Protein AF-A0A3A8W066-F1 (afdb_monomer)

Secondary structure (DSSP, 8-state):
---------------------------SS-EEEEEEEEETTEEEEEEEEE---HHHHHHHHHHHTTS-GGGHHHHHHHHHHHTT--EEEEEEEEEEPPHHHHHHHHHHHHSTT--S-HHHHHTT-SEEEEEEEEEEEEETTEEEEEEEEEEEE--TTTSS-EEEEEEEEEEEETTTTEEEEEEEEEEE-TTS-EEEEEEEEES-SS-SSS---HHHHHHTTTT--SHHHHHHHH--

Mean predicted aligned error: 9.39 Å

pLDDT: mean 83.72, std 19.32, range [29.66, 97.75]

Structure (mmCIF, N/CA/C/O backbone):
data_AF-A0A3A8W066-F1
#
_entry.id   AF-A0A3A8W066-F1
#
loop_
_atom_site.group_PDB
_atom_site.id
_atom_site.type_symbol
_atom_site.label_atom_id
_atom_site.label_alt_id
_atom_site.label_comp_id
_atom_site.label_asym_id
_atom_site.label_entity_id
_atom_site.label_seq_id
_atom_site.pdbx_PDB_ins_code
_atom_site.Cartn_x
_atom_site.Cartn_y
_atom_site.Cartn_z
_atom_site.occupancy
_atom_site.B_iso_or_equiv
_atom_site.auth_seq_id
_atom_site.auth_comp_id
_atom_site.auth_asym_id
_atom_site.auth_atom_id
_atom_site.pdbx_PDB_model_num
ATOM 1 N N . MET A 1 1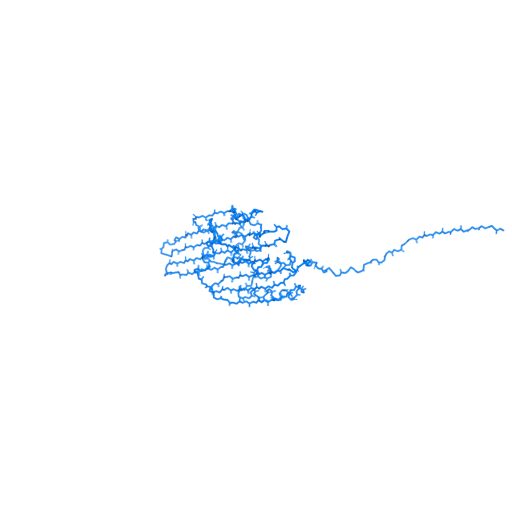 ? -6.874 20.489 92.554 1.00 37.97 1 MET A N 1
ATOM 2 C CA . MET A 1 1 ? -5.574 20.358 91.857 1.00 37.97 1 MET A CA 1
ATOM 3 C C . MET A 1 1 ? -5.868 19.758 90.487 1.00 37.97 1 MET A C 1
ATOM 5 O O . MET A 1 1 ? -6.296 18.620 90.445 1.00 37.97 1 MET A O 1
ATOM 9 N N . ASN A 1 2 ? -6.080 20.581 89.454 1.00 32.38 2 ASN A N 1
ATOM 10 C CA . ASN A 1 2 ? -5.080 21.132 88.511 1.00 32.38 2 ASN A CA 1
ATOM 11 C C . ASN A 1 2 ? -4.366 20.034 87.709 1.00 32.38 2 ASN A C 1
ATOM 13 O O . ASN A 1 2 ? -3.532 19.339 88.268 1.00 32.38 2 ASN A O 1
ATOM 17 N N . GLN A 1 3 ? -4.774 19.807 86.452 1.00 33.00 3 GLN A N 1
ATOM 18 C CA . GLN A 1 3 ? -4.127 20.240 85.181 1.00 33.00 3 GLN A CA 1
ATOM 19 C C . GLN A 1 3 ? -3.664 18.954 84.458 1.00 33.00 3 GLN A C 1
ATOM 21 O O . GLN A 1 3 ? -3.218 18.043 85.135 1.00 33.00 3 GLN A O 1
ATOM 26 N N . LYS A 1 4 ? -3.726 18.734 83.140 1.00 38.97 4 LYS A N 1
ATOM 27 C CA . LYS A 1 4 ? -3.937 19.550 81.934 1.00 38.97 4 LYS A CA 1
ATOM 28 C C . LYS A 1 4 ? -4.284 18.573 80.788 1.00 38.97 4 LYS A C 1
ATOM 30 O O . LYS A 1 4 ? -3.706 17.492 80.730 1.00 38.97 4 LYS A O 1
ATOM 35 N N . ASN A 1 5 ? -5.148 18.987 79.861 1.00 39.38 5 ASN A N 1
ATOM 36 C CA . ASN A 1 5 ? -5.278 18.382 78.530 1.00 39.38 5 ASN A CA 1
ATOM 37 C C . ASN A 1 5 ? -4.013 18.636 77.695 1.00 39.38 5 ASN A C 1
ATOM 39 O O . ASN A 1 5 ? -3.507 19.757 77.714 1.00 39.38 5 ASN A O 1
ATOM 43 N N . PHE A 1 6 ? -3.603 17.653 76.889 1.00 37.03 6 PHE A N 1
ATOM 44 C CA . PHE A 1 6 ? -2.912 17.876 75.617 1.00 37.03 6 PHE A CA 1
ATOM 45 C C . PHE A 1 6 ? -3.321 16.798 74.604 1.00 37.03 6 PHE A C 1
ATOM 47 O O . PHE A 1 6 ? -3.068 15.613 74.801 1.00 37.03 6 PHE A O 1
ATOM 54 N N . ASN A 1 7 ? -3.9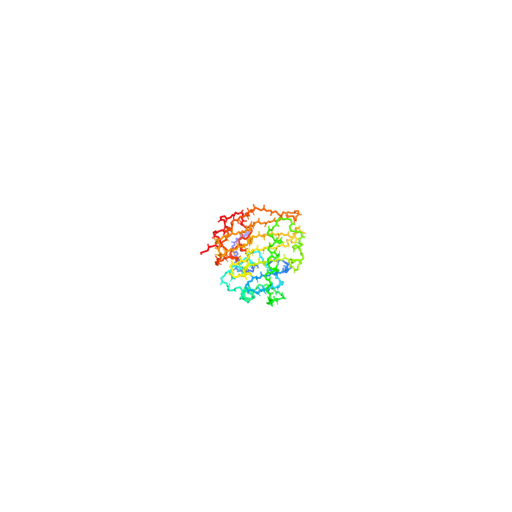55 17.253 73.520 1.00 33.59 7 ASN A N 1
ATOM 55 C CA . ASN A 1 7 ? -3.986 16.575 72.227 1.00 33.59 7 ASN A CA 1
ATOM 56 C C . ASN A 1 7 ? -2.555 16.398 71.708 1.00 33.59 7 ASN A C 1
ATOM 58 O O . ASN A 1 7 ? -1.752 17.312 71.878 1.00 33.59 7 ASN A O 1
ATOM 62 N N . ASN A 1 8 ? -2.295 15.311 70.980 1.00 34.75 8 ASN A N 1
ATOM 63 C CA . ASN A 1 8 ? -1.366 15.315 69.851 1.00 34.75 8 ASN A CA 1
ATOM 64 C C . ASN A 1 8 ? -1.774 14.245 68.828 1.00 34.75 8 ASN A C 1
ATOM 66 O O . ASN A 1 8 ? -1.776 13.051 69.116 1.00 34.75 8 ASN A O 1
ATOM 70 N N . ASN A 1 9 ? -2.104 14.723 67.628 1.00 31.14 9 ASN A N 1
ATOM 71 C CA . ASN A 1 9 ? -2.064 13.977 66.376 1.00 31.14 9 ASN A CA 1
ATOM 72 C C . ASN A 1 9 ? -0.626 13.516 66.111 1.00 31.14 9 ASN A C 1
ATOM 74 O O . ASN A 1 9 ? 0.270 14.356 66.168 1.00 31.14 9 ASN A O 1
ATOM 78 N N . ILE A 1 10 ? -0.422 12.252 65.725 1.00 40.66 10 ILE A N 1
ATOM 79 C CA . ILE A 1 10 ? 0.708 11.849 64.875 1.00 40.66 10 ILE A CA 1
ATOM 80 C C . ILE A 1 10 ? 0.211 10.852 63.820 1.00 40.66 10 ILE A C 1
ATOM 82 O O . ILE A 1 10 ? -0.484 9.880 64.100 1.00 40.66 10 ILE A O 1
ATOM 86 N N . THR A 1 11 ? 0.576 11.215 62.602 1.00 31.84 11 THR A N 1
ATOM 87 C CA . THR A 1 11 ? 0.357 10.697 61.256 1.00 31.84 11 THR A CA 1
ATOM 88 C C . THR A 1 11 ? 1.084 9.375 60.968 1.00 31.84 11 THR A C 1
ATOM 90 O O . THR A 1 11 ? 2.153 9.121 61.515 1.00 31.84 11 THR A O 1
ATOM 93 N N . GLY A 1 12 ? 0.552 8.607 60.010 1.00 30.22 12 GLY A N 1
ATOM 94 C CA . GLY A 1 12 ? 1.216 7.484 59.325 1.00 30.22 12 GLY A CA 1
ATOM 95 C C . GLY A 1 12 ? 0.246 6.313 59.127 1.00 30.22 12 GLY A C 1
ATOM 96 O O . GLY A 1 12 ? -0.384 5.886 60.081 1.00 30.22 12 GLY A O 1
ATOM 97 N N . THR A 1 13 ? 0.002 5.747 57.951 1.00 29.92 13 THR A N 1
ATOM 98 C CA . THR A 1 13 ? 0.572 5.924 56.612 1.00 29.92 13 THR A CA 1
ATOM 99 C C . THR A 1 13 ? -0.471 5.369 55.636 1.00 29.92 13 THR A C 1
ATOM 101 O O . THR A 1 13 ? -1.210 4.444 55.981 1.00 29.92 13 THR A O 1
ATOM 104 N N . GLN A 1 14 ? -0.544 5.951 54.441 1.00 30.47 14 GLN A N 1
ATOM 105 C CA . GLN A 1 14 ? -1.334 5.470 53.310 1.00 30.47 14 GLN A CA 1
ATOM 106 C C . GLN A 1 14 ? -1.167 3.954 53.101 1.00 30.47 14 GLN A C 1
ATOM 108 O O . GLN A 1 14 ? -0.055 3.429 53.146 1.00 30.47 14 GLN A O 1
ATOM 113 N N . LYS A 1 15 ? -2.270 3.271 52.796 1.00 33.81 15 LYS A N 1
ATOM 114 C CA . LYS A 1 15 ? -2.243 2.147 51.857 1.00 33.81 15 LYS A CA 1
ATOM 115 C C . LYS A 1 15 ? -2.976 2.592 50.602 1.00 33.81 15 LYS A C 1
ATOM 117 O O . LYS A 1 15 ? -4.171 2.364 50.445 1.00 33.81 15 LYS A O 1
ATOM 122 N N . GLU A 1 16 ? -2.229 3.326 49.792 1.00 31.84 16 GLU A N 1
ATOM 123 C CA . GLU A 1 16 ? -2.364 3.294 48.343 1.00 31.84 16 GLU A CA 1
ATOM 124 C C . GLU A 1 16 ? -1.960 1.906 47.818 1.00 31.84 16 GLU A C 1
ATOM 126 O O . GLU A 1 16 ? -1.308 1.121 48.512 1.00 31.84 16 GLU A O 1
ATOM 131 N N . ASP A 1 17 ? -2.364 1.672 46.574 1.00 29.69 17 ASP A N 1
ATOM 132 C CA . ASP A 1 17 ? -1.890 0.653 45.640 1.00 29.69 17 ASP A CA 1
ATOM 133 C C . ASP A 1 17 ? -2.606 -0.700 45.628 1.00 29.69 17 ASP A C 1
ATOM 135 O O . ASP A 1 17 ? -2.161 -1.732 46.130 1.00 29.69 17 ASP A O 1
ATOM 139 N N . THR A 1 18 ? -3.658 -0.746 44.815 1.00 29.66 18 THR A N 1
ATOM 140 C CA . THR A 1 18 ? -3.532 -1.569 43.606 1.00 29.66 18 THR A CA 1
ATOM 141 C C . THR A 1 18 ? -4.010 -0.723 42.426 1.00 29.66 18 THR A C 1
ATOM 143 O O . THR A 1 18 ? -5.208 -0.446 42.352 1.00 29.66 18 THR A O 1
ATOM 146 N N . PRO A 1 19 ? -3.110 -0.241 41.550 1.00 36.84 19 PRO A N 1
ATOM 147 C CA . PRO A 1 19 ? -3.513 0.527 40.386 1.00 36.84 19 PRO A CA 1
ATOM 148 C C . PRO A 1 19 ? -4.363 -0.353 39.483 1.00 36.84 19 PRO A C 1
ATOM 150 O O . PRO A 1 19 ? -4.021 -1.511 39.221 1.00 36.84 19 PRO A O 1
ATOM 153 N N . GLU A 1 20 ? -5.463 0.230 39.018 1.00 35.41 20 GLU A N 1
ATOM 154 C CA . GLU A 1 20 ? -6.176 -0.209 37.834 1.00 35.41 20 GLU A CA 1
ATOM 155 C C . GLU A 1 20 ? -5.164 -0.648 36.778 1.00 35.41 20 GLU A C 1
ATOM 157 O O . GLU A 1 20 ? -4.248 0.087 36.398 1.00 35.41 20 GLU A O 1
ATOM 162 N N . SER A 1 21 ? -5.334 -1.902 36.360 1.00 35.31 21 SER A N 1
ATOM 163 C CA . SER A 1 21 ? -4.785 -2.448 35.132 1.00 35.31 21 SER A CA 1
ATOM 164 C C . SER A 1 21 ? -4.777 -1.353 34.074 1.00 35.31 21 SER A C 1
ATOM 166 O O . SER A 1 21 ? -5.804 -0.737 33.799 1.00 35.31 21 SER A O 1
ATOM 168 N N . THR A 1 22 ? -3.589 -1.099 33.538 1.00 36.12 22 THR A N 1
ATOM 169 C CA . THR A 1 22 ? -3.313 -0.152 32.468 1.00 36.12 22 THR A CA 1
ATOM 170 C C . THR A 1 22 ? -4.108 -0.581 31.235 1.00 36.12 22 THR A C 1
ATOM 172 O O . THR A 1 22 ? -3.593 -1.251 30.344 1.00 36.12 22 THR A O 1
ATOM 175 N N . MET A 1 23 ? -5.397 -0.245 31.196 1.00 38.59 23 MET A N 1
ATOM 176 C CA . MET A 1 23 ? -6.160 -0.209 29.964 1.00 38.59 23 MET A CA 1
ATOM 177 C C . MET A 1 23 ? -5.493 0.875 29.135 1.00 38.59 23 MET A C 1
ATOM 179 O O . MET A 1 23 ? -5.592 2.059 29.454 1.00 38.59 23 MET A O 1
ATOM 183 N N . GLN A 1 24 ? -4.730 0.454 28.126 1.00 40.97 24 GLN A N 1
ATOM 184 C CA . GLN A 1 24 ? -4.286 1.342 27.063 1.00 40.97 24 GLN A CA 1
ATOM 185 C C . GLN A 1 24 ? -5.530 2.090 26.581 1.00 40.97 24 GLN A C 1
ATOM 187 O O . GLN A 1 24 ? -6.482 1.480 26.096 1.00 40.97 24 GLN A O 1
ATOM 192 N N . GLN A 1 25 ? -5.577 3.395 26.856 1.00 40.50 25 GLN A N 1
ATOM 193 C CA . GLN A 1 25 ? -6.671 4.257 26.436 1.00 40.50 25 GLN A CA 1
ATOM 194 C C . GLN A 1 25 ? -6.636 4.312 24.909 1.00 40.50 25 GLN A C 1
ATOM 196 O O . GLN A 1 25 ? -5.873 5.075 24.319 1.00 40.50 25 GLN A O 1
ATOM 201 N N . GLY A 1 26 ? -7.443 3.453 24.281 1.00 51.12 26 GLY A N 1
ATOM 202 C CA . GLY A 1 26 ? -7.819 3.572 22.878 1.00 51.12 26 GLY A CA 1
ATOM 203 C C . GLY A 1 26 ? -8.373 4.970 22.593 1.00 51.12 26 GLY A C 1
ATOM 204 O O . GLY A 1 26 ? -8.827 5.666 23.503 1.00 51.12 26 GLY A O 1
ATOM 205 N N . ARG A 1 27 ? -8.355 5.395 21.326 1.00 63.56 27 ARG A N 1
ATOM 206 C CA . ARG A 1 27 ? -8.937 6.689 20.924 1.00 63.56 27 ARG A CA 1
ATOM 207 C C . ARG A 1 27 ? -10.388 6.834 21.419 1.00 63.56 27 ARG A C 1
ATOM 209 O O . ARG A 1 27 ? -11.166 5.876 21.418 1.00 63.56 27 ARG A O 1
ATOM 216 N N . ASP A 1 28 ? -10.782 8.059 21.772 1.00 72.75 28 ASP A N 1
ATOM 217 C CA . ASP A 1 28 ? -12.122 8.353 22.311 1.00 72.75 28 ASP A CA 1
ATOM 218 C C . ASP A 1 28 ? -13.259 8.078 21.305 1.00 72.75 28 ASP A C 1
ATOM 220 O O . ASP A 1 28 ? -14.389 7.758 21.694 1.00 72.75 28 ASP A O 1
ATOM 224 N N . CYS A 1 29 ? -12.960 8.113 20.004 1.00 82.50 29 CYS A N 1
ATOM 225 C CA . CYS A 1 29 ? -13.906 7.907 18.909 1.00 82.50 29 CYS A CA 1
ATOM 226 C C . CYS A 1 29 ? -13.548 6.692 18.039 1.00 82.50 29 CYS A C 1
ATOM 228 O O . CYS A 1 29 ? -12.389 6.294 17.939 1.00 82.50 29 CYS A O 1
ATOM 230 N N . PHE A 1 30 ? -14.573 6.095 17.420 1.00 89.12 30 PHE A N 1
ATOM 231 C CA . PHE A 1 30 ? -14.386 5.074 16.390 1.00 89.12 30 PHE A CA 1
ATOM 232 C C . PHE A 1 30 ? -13.982 5.736 15.077 1.00 89.12 30 PHE A C 1
ATOM 234 O O . PHE A 1 30 ? -14.625 6.695 14.655 1.00 89.12 30 PHE A O 1
ATOM 241 N N . LEU A 1 31 ? -12.972 5.167 14.430 1.00 91.50 31 LEU A N 1
ATOM 242 C CA . LEU A 1 31 ? -12.550 5.512 13.080 1.00 91.50 31 LEU A CA 1
ATOM 243 C C . LEU A 1 31 ? -12.729 4.320 12.157 1.00 91.50 31 LEU A C 1
ATOM 245 O O . LEU A 1 31 ? -12.589 3.171 12.579 1.00 91.50 31 LEU A O 1
ATOM 249 N N . SER A 1 32 ? -13.020 4.603 10.899 1.00 93.44 32 SER A N 1
ATOM 250 C CA . SER A 1 32 ? -13.063 3.613 9.834 1.00 93.44 32 SER A CA 1
ATOM 251 C C . SER A 1 32 ? -11.652 3.349 9.301 1.00 93.44 32 SER A C 1
ATOM 253 O O . SER A 1 32 ? -10.963 4.246 8.816 1.00 93.44 32 SER A O 1
ATOM 255 N N . TYR A 1 33 ? -11.217 2.096 9.403 1.00 95.00 33 TYR A N 1
ATOM 256 C CA . TYR A 1 33 ? -9.930 1.612 8.915 1.00 95.00 33 TYR A CA 1
ATOM 257 C C . TYR A 1 33 ? -10.134 0.787 7.654 1.00 95.00 33 TYR A C 1
ATOM 259 O O . TYR A 1 33 ? -11.061 -0.026 7.582 1.00 95.00 33 TYR A O 1
ATOM 267 N N . ARG A 1 34 ? -9.229 0.946 6.688 1.00 95.38 34 ARG A N 1
ATOM 268 C CA . ARG A 1 34 ? -9.140 0.098 5.501 1.00 95.38 34 ARG A CA 1
ATOM 269 C C . ARG A 1 34 ? -7.696 -0.308 5.222 1.00 95.38 34 ARG A C 1
ATOM 271 O O . ARG A 1 34 ? -6.807 0.536 5.218 1.00 95.38 34 ARG A O 1
ATOM 278 N N . PHE A 1 35 ? -7.489 -1.588 4.944 1.00 95.88 35 PHE A N 1
ATOM 279 C CA . PHE A 1 35 ? -6.223 -2.148 4.481 1.00 95.88 35 PHE A CA 1
ATOM 280 C C . PHE A 1 35 ? -6.465 -2.786 3.115 1.00 95.88 35 PHE A C 1
ATOM 282 O O . PHE A 1 35 ? -7.391 -3.586 2.984 1.00 95.88 35 PHE A O 1
ATOM 289 N N . GLU A 1 36 ? -5.676 -2.432 2.105 1.00 95.56 36 GLU A N 1
ATOM 290 C CA . GLU A 1 36 ? -5.729 -3.058 0.780 1.00 95.56 36 GLU A CA 1
ATOM 291 C C . GLU A 1 36 ? -4.346 -3.537 0.359 1.00 95.56 36 GLU A C 1
ATOM 293 O O . GLU A 1 36 ? -3.376 -2.785 0.382 1.00 95.56 36 GLU A O 1
ATOM 298 N N . ILE A 1 37 ? -4.267 -4.804 -0.027 1.00 95.94 37 ILE A N 1
ATOM 299 C CA . ILE A 1 37 ? -3.033 -5.461 -0.435 1.00 95.94 37 ILE A CA 1
ATOM 300 C C . ILE A 1 37 ? -3.241 -5.985 -1.848 1.00 95.94 37 ILE A C 1
ATOM 302 O O . ILE A 1 37 ? -4.136 -6.801 -2.077 1.00 95.94 37 ILE A O 1
ATOM 306 N N . MET A 1 38 ? -2.460 -5.462 -2.788 1.00 95.38 38 MET A N 1
ATOM 307 C CA . MET A 1 38 ? -2.521 -5.798 -4.208 1.00 95.38 38 MET A CA 1
ATOM 308 C C . MET A 1 38 ? -1.315 -6.671 -4.558 1.00 95.38 38 MET A C 1
ATOM 310 O O . MET A 1 38 ? -0.189 -6.190 -4.500 1.00 95.38 38 MET A O 1
ATOM 314 N N . GLU A 1 39 ? -1.562 -7.935 -4.892 1.00 91.00 39 GLU A N 1
ATOM 315 C CA . GLU A 1 39 ? -0.537 -8.953 -5.164 1.00 91.00 39 GLU A CA 1
ATOM 316 C C . GLU A 1 39 ? -1.037 -9.905 -6.250 1.00 91.00 39 GLU A C 1
ATOM 318 O O . GLU A 1 39 ? -2.170 -10.379 -6.142 1.00 91.00 39 GLU A O 1
ATOM 323 N N . ASP A 1 40 ? -0.202 -10.195 -7.255 1.00 73.44 40 ASP A N 1
ATOM 324 C CA . ASP A 1 40 ? -0.326 -11.317 -8.203 1.00 73.44 40 ASP A CA 1
ATOM 325 C C . ASP A 1 40 ? -1.781 -11.744 -8.491 1.00 73.44 40 ASP A C 1
ATOM 327 O O . ASP A 1 40 ? -2.283 -12.786 -8.054 1.00 73.44 40 ASP A O 1
ATOM 331 N N . ASP A 1 41 ? -2.489 -10.878 -9.218 1.00 89.75 41 ASP A N 1
ATOM 332 C CA . ASP A 1 41 ? -3.878 -11.034 -9.674 1.00 89.75 41 ASP A CA 1
ATOM 333 C C . ASP A 1 41 ? -4.980 -10.887 -8.610 1.00 89.75 41 ASP A C 1
ATOM 335 O O . ASP A 1 41 ? -6.159 -11.085 -8.921 1.00 89.75 41 ASP A O 1
ATOM 339 N N . ASN A 1 42 ? -4.663 -10.485 -7.377 1.00 95.56 42 ASN A N 1
ATOM 340 C CA . ASN A 1 42 ? -5.645 -10.326 -6.306 1.00 95.56 42 ASN A CA 1
ATOM 341 C C . ASN A 1 42 ? -5.515 -9.013 -5.524 1.00 95.56 42 ASN A C 1
ATOM 343 O O . ASN A 1 42 ? -4.436 -8.482 -5.291 1.00 95.56 42 ASN A O 1
ATOM 347 N N . ILE A 1 43 ? -6.664 -8.514 -5.076 1.00 95.94 43 ILE A N 1
ATOM 348 C CA . ILE A 1 43 ? -6.788 -7.469 -4.065 1.00 95.94 43 ILE A CA 1
ATOM 349 C C . ILE A 1 43 ? -7.394 -8.109 -2.823 1.00 95.94 43 ILE A C 1
ATOM 351 O O . ILE A 1 43 ? -8.540 -8.575 -2.853 1.00 95.94 43 ILE A O 1
ATOM 355 N N . TYR A 1 44 ? -6.637 -8.104 -1.733 1.00 96.25 44 TYR A N 1
ATOM 356 C CA . TYR A 1 44 ? -7.101 -8.468 -0.403 1.00 96.25 44 TYR A CA 1
ATOM 357 C C . TYR A 1 44 ? -7.456 -7.187 0.345 1.00 96.25 44 TYR A C 1
ATOM 359 O O . TYR A 1 44 ? -6.588 -6.369 0.638 1.00 96.25 44 TYR A O 1
ATOM 367 N N . SER A 1 45 ? -8.739 -7.000 0.640 1.00 95.19 45 SER A N 1
ATOM 368 C CA . SER A 1 45 ? -9.230 -5.820 1.354 1.00 95.19 45 SER A CA 1
ATOM 369 C C . SER A 1 45 ? -9.766 -6.207 2.723 1.00 95.19 45 SER A C 1
ATOM 371 O O . SER A 1 45 ? -10.490 -7.195 2.859 1.00 95.19 45 SER A O 1
ATOM 373 N N . VAL A 1 46 ? -9.471 -5.379 3.718 1.00 96.81 46 VAL A N 1
ATOM 374 C CA . VAL A 1 46 ? -10.040 -5.432 5.065 1.00 96.81 46 VAL A CA 1
ATOM 375 C C . VAL A 1 46 ? -10.594 -4.064 5.405 1.00 96.81 46 VAL A C 1
ATOM 377 O O . VAL A 1 46 ? -9.929 -3.058 5.172 1.00 96.81 46 VAL A O 1
ATOM 380 N N . SER A 1 47 ? -11.783 -4.017 5.993 1.00 96.56 47 SER A N 1
ATOM 381 C CA . SER A 1 47 ? -12.347 -2.787 6.543 1.00 96.56 47 SER A CA 1
ATOM 382 C C . SER A 1 47 ? -13.078 -3.045 7.848 1.00 96.56 47 SER A C 1
ATOM 384 O O . SER A 1 47 ? -13.774 -4.052 7.974 1.00 96.56 47 SER A O 1
ATOM 386 N N . PHE A 1 48 ? -12.951 -2.133 8.804 1.00 96.69 48 PHE A N 1
ATOM 387 C CA . PHE A 1 48 ? -13.663 -2.182 10.080 1.00 96.69 48 PHE A CA 1
ATOM 388 C C . PHE A 1 48 ? -13.690 -0.797 10.724 1.00 96.69 48 PHE A C 1
ATOM 390 O O . PHE A 1 48 ? -12.895 0.072 10.379 1.00 96.69 48 PHE A O 1
ATOM 397 N N . ASN A 1 49 ? -14.567 -0.603 11.706 1.00 95.81 49 ASN A N 1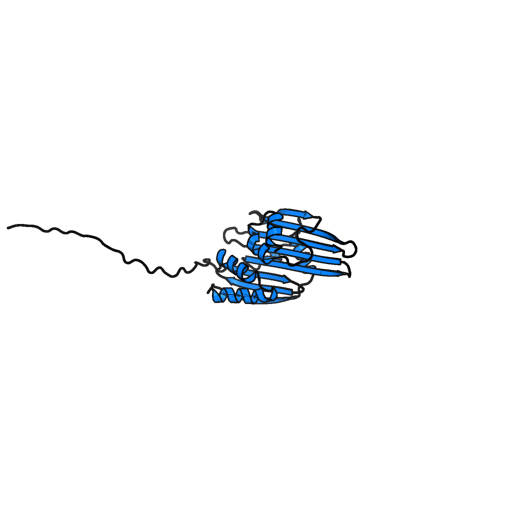
ATOM 398 C CA . ASN A 1 49 ? -14.498 0.551 12.596 1.00 95.81 49 ASN A CA 1
ATOM 399 C C . ASN A 1 49 ? -13.749 0.154 13.865 1.00 95.81 49 ASN A C 1
ATOM 401 O O . ASN A 1 49 ? -14.117 -0.845 14.483 1.00 95.81 49 ASN A O 1
ATOM 405 N N . GLY A 1 50 ? -12.742 0.920 14.281 1.00 94.62 50 GLY A N 1
ATOM 406 C CA . GLY A 1 50 ? -11.932 0.633 15.467 1.00 94.62 50 GLY A CA 1
ATOM 407 C C . GLY A 1 50 ? -11.656 1.862 16.329 1.00 94.62 50 GLY A C 1
ATOM 408 O O . GLY A 1 50 ? -11.722 2.993 15.853 1.00 94.62 50 GLY A O 1
ATOM 409 N N . LYS A 1 51 ? -11.330 1.639 17.604 1.00 93.00 51 LYS A N 1
ATOM 410 C CA . LYS A 1 51 ? -10.774 2.660 18.508 1.00 93.00 51 LYS A CA 1
ATOM 411 C C . LYS A 1 51 ? -9.288 2.401 18.724 1.00 93.00 51 LYS A C 1
ATOM 413 O O . LYS A 1 51 ? -8.896 1.951 19.795 1.00 93.00 51 LYS A O 1
ATOM 418 N N . LEU A 1 52 ? -8.482 2.630 17.689 1.00 92.00 52 LEU A N 1
ATOM 419 C CA . LEU A 1 52 ? -7.054 2.317 17.720 1.00 92.00 52 LEU A CA 1
ATOM 420 C C . LEU A 1 52 ? -6.224 3.584 17.919 1.00 92.00 52 LEU A C 1
ATOM 422 O O . LEU A 1 52 ? -6.392 4.577 17.211 1.00 92.00 52 LEU A O 1
ATOM 426 N N . THR A 1 53 ? -5.302 3.544 18.868 1.00 90.38 53 THR A N 1
ATOM 427 C CA . THR A 1 53 ? -4.180 4.480 18.962 1.00 90.38 53 THR A CA 1
ATOM 428 C C . THR A 1 53 ? -3.215 4.289 17.790 1.00 90.38 53 THR A C 1
ATOM 430 O O . THR A 1 53 ? -3.238 3.271 17.089 1.00 90.38 53 THR A O 1
ATOM 433 N N . ASP A 1 54 ? -2.329 5.264 17.583 1.00 87.38 54 ASP A N 1
ATOM 434 C CA . ASP A 1 54 ? -1.260 5.142 16.583 1.00 87.38 54 ASP A CA 1
ATOM 435 C C . ASP A 1 54 ? -0.351 3.952 16.891 1.00 87.38 54 ASP A C 1
ATOM 437 O O . ASP A 1 54 ? 0.028 3.210 15.990 1.00 87.38 54 ASP A O 1
ATOM 441 N N . GLU A 1 55 ? -0.077 3.715 18.175 1.00 92.50 55 GLU A N 1
ATOM 442 C CA . GLU A 1 55 ? 0.739 2.596 18.636 1.00 92.50 55 GLU A CA 1
ATOM 443 C C . GLU A 1 55 ? 0.061 1.239 18.397 1.00 92.50 55 GLU A C 1
ATOM 445 O O . GLU A 1 55 ? 0.707 0.303 17.936 1.00 92.50 55 GLU A O 1
ATOM 450 N N . GLU A 1 56 ? -1.242 1.111 18.658 1.00 94.94 56 GLU A N 1
ATOM 451 C CA . GLU A 1 56 ? -1.986 -0.120 18.343 1.00 94.94 56 GLU A CA 1
ATOM 452 C C . GLU A 1 56 ? -2.036 -0.370 16.835 1.00 94.94 56 GLU A C 1
ATOM 454 O O . GLU A 1 56 ? -1.861 -1.502 16.388 1.00 94.94 56 GLU A O 1
ATOM 459 N N . THR A 1 57 ? -2.210 0.688 16.041 1.00 92.75 57 THR A N 1
ATOM 460 C CA . THR A 1 57 ? -2.207 0.578 14.578 1.00 92.75 57 THR A CA 1
ATOM 461 C C . THR A 1 57 ? -0.831 0.157 14.057 1.00 92.75 57 THR A C 1
AT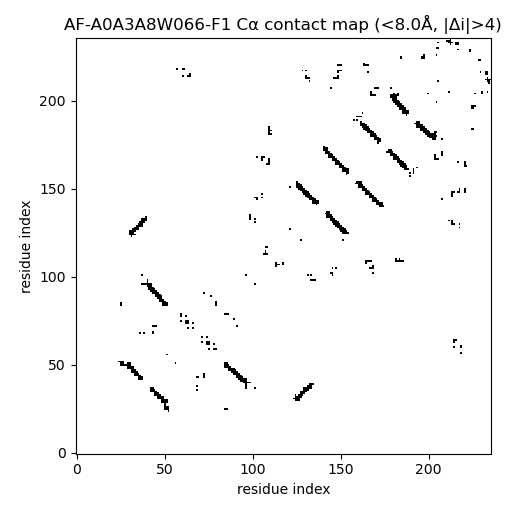OM 463 O O . THR A 1 57 ? -0.733 -0.728 13.207 1.00 92.75 57 THR A O 1
ATOM 466 N N . ARG A 1 58 ? 0.243 0.722 14.622 1.00 94.06 58 ARG A N 1
ATOM 467 C CA . ARG A 1 58 ? 1.629 0.330 14.344 1.00 94.06 58 ARG A CA 1
ATOM 468 C C . ARG A 1 58 ? 1.861 -1.146 14.662 1.00 94.06 58 ARG A C 1
ATOM 470 O O . ARG A 1 58 ? 2.372 -1.867 13.813 1.00 94.06 58 ARG A O 1
ATOM 477 N N . LYS A 1 59 ? 1.420 -1.627 15.826 1.00 95.62 59 LYS A N 1
ATOM 478 C CA . LYS A 1 59 ? 1.574 -3.040 16.204 1.00 95.62 59 LYS A CA 1
ATOM 479 C C . LYS A 1 59 ? 0.758 -4.003 15.340 1.00 95.62 59 LYS A C 1
ATOM 481 O O . LYS A 1 59 ? 1.200 -5.129 15.121 1.00 95.62 59 LYS A O 1
ATOM 486 N N . ILE A 1 60 ? -0.403 -3.584 14.826 1.00 95.94 60 ILE A N 1
ATOM 487 C CA . ILE A 1 60 ? -1.134 -4.364 13.815 1.00 95.94 60 ILE A CA 1
ATOM 488 C C . ILE A 1 60 ? -0.256 -4.537 12.572 1.00 95.94 60 ILE A C 1
ATOM 490 O O . ILE A 1 60 ? -0.067 -5.669 12.133 1.00 95.94 60 ILE A O 1
ATOM 494 N N . LEU A 1 61 ? 0.323 -3.450 12.047 1.00 95.12 61 LEU A N 1
ATOM 495 C CA . LEU A 1 61 ? 1.223 -3.500 10.887 1.00 95.12 61 LEU A CA 1
ATOM 496 C C . LEU A 1 61 ? 2.464 -4.373 11.151 1.00 95.12 61 LEU A C 1
ATOM 498 O O . LEU A 1 61 ? 2.830 -5.189 10.309 1.00 95.12 61 LEU A O 1
ATOM 502 N N . GLU A 1 62 ? 3.068 -4.275 12.338 1.00 94.69 62 GLU A N 1
ATOM 503 C CA . GLU A 1 62 ? 4.182 -5.147 12.746 1.00 94.69 62 GLU A CA 1
ATOM 504 C C . GLU A 1 62 ? 3.778 -6.627 12.775 1.00 94.69 62 GLU A C 1
ATOM 506 O O . GLU A 1 62 ? 4.536 -7.490 12.332 1.00 94.69 62 GLU A O 1
ATOM 511 N N . SER A 1 63 ? 2.573 -6.933 13.266 1.00 94.38 63 SER A N 1
ATOM 512 C CA . SER A 1 63 ? 2.093 -8.315 13.380 1.00 94.38 63 SER A CA 1
ATOM 513 C C . SER A 1 63 ? 1.893 -9.002 12.029 1.00 94.38 63 SER A C 1
ATOM 515 O O . SER A 1 63 ? 1.975 -10.228 11.956 1.00 94.38 63 SER A O 1
ATOM 517 N N . ILE A 1 64 ? 1.669 -8.221 10.967 1.00 93.81 64 ILE A N 1
ATOM 518 C CA . ILE A 1 64 ? 1.433 -8.730 9.614 1.00 93.81 64 ILE A CA 1
ATOM 519 C C . ILE A 1 64 ? 2.671 -8.680 8.716 1.00 93.81 64 ILE A C 1
ATOM 521 O O . ILE A 1 64 ? 2.623 -9.238 7.625 1.00 93.81 64 ILE A O 1
ATOM 525 N N . GLN A 1 65 ? 3.781 -8.071 9.159 1.00 89.19 65 GLN A N 1
ATOM 526 C CA . GLN A 1 65 ? 4.974 -7.839 8.327 1.00 89.19 65 GLN A CA 1
ATOM 527 C C . GLN A 1 65 ? 5.544 -9.120 7.694 1.00 89.19 65 GLN A C 1
ATOM 529 O O . GLN A 1 65 ? 6.033 -9.085 6.573 1.00 89.19 65 GLN A O 1
ATOM 534 N N . ASN A 1 66 ? 5.468 -10.253 8.398 1.00 85.56 66 ASN A N 1
ATOM 535 C CA . ASN A 1 66 ? 5.986 -11.542 7.922 1.00 85.56 66 ASN A CA 1
ATOM 536 C C . ASN A 1 66 ? 4.870 -12.511 7.491 1.00 85.56 66 ASN A C 1
ATOM 538 O O . ASN A 1 66 ? 5.098 -13.719 7.384 1.00 85.56 66 ASN A O 1
ATOM 542 N N . CYS A 1 67 ? 3.646 -12.015 7.309 1.00 89.31 67 CYS A N 1
ATOM 543 C CA . CYS A 1 67 ? 2.542 -12.818 6.810 1.00 89.31 67 CYS A CA 1
ATOM 544 C C . CYS A 1 67 ? 2.556 -12.851 5.283 1.00 89.31 67 CYS A C 1
ATOM 546 O O . CYS A 1 67 ? 2.832 -11.849 4.632 1.00 89.31 67 CYS A O 1
ATOM 548 N N . LEU A 1 68 ? 2.152 -13.989 4.715 1.00 90.94 68 LEU A N 1
ATOM 549 C CA . LEU A 1 68 ? 1.715 -14.013 3.321 1.00 90.94 68 LEU A CA 1
ATOM 550 C C . LEU A 1 68 ? 0.566 -13.014 3.155 1.00 90.94 68 LEU A C 1
ATOM 552 O O . LEU A 1 68 ? -0.337 -12.975 3.998 1.00 90.94 68 LEU A O 1
ATOM 556 N N . TYR A 1 69 ? 0.579 -12.248 2.069 1.00 91.38 69 TYR A N 1
ATOM 557 C CA . TYR A 1 69 ? -0.399 -11.193 1.819 1.00 91.38 69 TYR A CA 1
ATOM 558 C C . TYR A 1 69 ? -1.847 -11.703 1.859 1.00 91.38 69 TYR A C 1
ATOM 560 O O . TYR A 1 69 ? -2.706 -11.084 2.490 1.00 91.38 69 TYR A O 1
ATOM 568 N N . GLU A 1 70 ? -2.106 -12.907 1.339 1.00 92.81 70 GLU A N 1
ATOM 569 C CA . GLU A 1 70 ? -3.424 -13.549 1.424 1.00 92.81 70 GLU A CA 1
ATOM 570 C C . GLU A 1 70 ? -3.909 -13.862 2.855 1.00 92.81 70 GLU A C 1
ATOM 572 O O . GLU A 1 70 ? -5.105 -14.067 3.064 1.00 92.81 70 GLU A O 1
ATOM 577 N N . LYS A 1 71 ? -3.005 -13.921 3.843 1.00 94.75 71 LYS A N 1
ATOM 578 C CA . LYS A 1 71 ? -3.315 -14.190 5.260 1.00 94.75 71 LYS A CA 1
ATOM 579 C C . LYS A 1 71 ? -3.446 -12.925 6.096 1.00 94.75 71 LYS A C 1
ATOM 581 O O . LYS A 1 71 ? -3.894 -13.013 7.239 1.00 94.75 71 LYS A O 1
ATOM 586 N N . ILE A 1 72 ? -3.084 -11.763 5.553 1.00 94.88 72 ILE A N 1
ATOM 587 C CA . ILE A 1 72 ? -3.170 -10.486 6.268 1.00 94.88 72 ILE A CA 1
ATOM 588 C C . ILE A 1 72 ? -4.573 -10.234 6.833 1.00 94.88 72 ILE A C 1
ATOM 590 O O . ILE A 1 72 ? -4.656 -9.851 8.001 1.00 94.88 72 ILE A O 1
ATOM 594 N N . PRO A 1 73 ? -5.679 -10.482 6.100 1.00 94.88 73 PRO A N 1
ATOM 595 C CA . PRO A 1 73 ? -7.007 -10.285 6.663 1.00 94.88 73 PRO A CA 1
ATOM 596 C C . PRO A 1 73 ? -7.274 -11.052 7.956 1.00 94.88 73 PRO A C 1
ATOM 598 O O . PRO A 1 73 ? -7.718 -10.462 8.944 1.00 94.88 73 PRO A O 1
ATOM 601 N N . ASP A 1 74 ? -6.942 -12.341 7.965 1.00 95.50 74 ASP A N 1
ATOM 602 C CA . ASP A 1 74 ? -7.122 -13.202 9.131 1.00 95.50 74 ASP A CA 1
ATOM 603 C C . ASP A 1 74 ? -6.188 -12.777 10.272 1.00 95.50 74 ASP A C 1
ATOM 605 O O . ASP A 1 74 ? -6.594 -12.755 11.434 1.00 95.50 74 ASP A O 1
ATOM 609 N N . ALA A 1 75 ? -4.952 -12.385 9.947 1.00 96.69 75 ALA A N 1
ATOM 610 C CA . ALA A 1 75 ? -3.972 -11.918 10.922 1.00 96.69 75 ALA A CA 1
ATOM 611 C C . ALA A 1 75 ? -4.418 -10.620 11.617 1.00 96.69 75 ALA A C 1
ATOM 613 O O . ALA A 1 75 ? -4.343 -10.534 12.844 1.00 96.69 75 ALA A O 1
ATOM 614 N N . ILE A 1 76 ? -4.966 -9.650 10.873 1.00 97.38 76 ILE A N 1
ATOM 615 C CA . ILE A 1 76 ? -5.531 -8.418 11.447 1.00 97.38 76 ILE A CA 1
ATOM 616 C C . 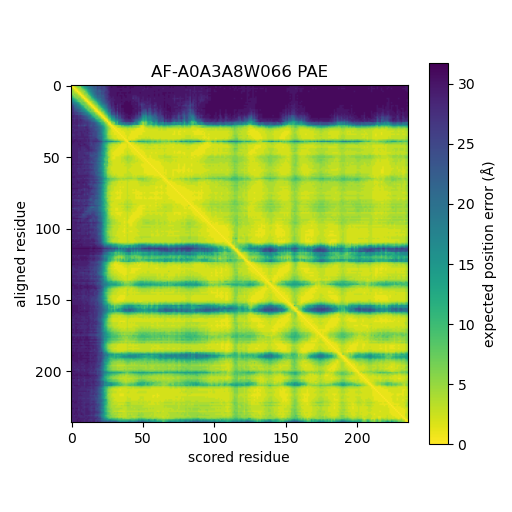ILE A 1 76 ? -6.695 -8.760 12.382 1.00 97.38 76 ILE A C 1
ATOM 618 O O . ILE A 1 76 ? -6.730 -8.283 13.518 1.00 97.38 76 ILE A O 1
ATOM 622 N N . GLN A 1 77 ? -7.637 -9.601 11.942 1.00 97.12 77 GLN A N 1
ATOM 623 C CA . GLN A 1 77 ? -8.786 -9.975 12.773 1.00 97.12 77 GLN A CA 1
ATOM 624 C C . GLN A 1 77 ? -8.349 -10.677 14.064 1.00 97.12 77 GLN A C 1
ATOM 626 O O . GLN A 1 77 ? -8.846 -10.367 15.151 1.00 97.12 77 GLN A O 1
ATOM 631 N N . MET A 1 78 ? -7.396 -11.602 13.944 1.00 96.88 78 MET A N 1
ATOM 632 C CA . MET A 1 78 ? -6.823 -12.330 15.068 1.00 96.88 78 MET A CA 1
ATOM 633 C C . MET A 1 78 ? -6.141 -11.376 16.052 1.00 96.88 78 MET A C 1
ATOM 635 O O . MET A 1 78 ? -6.383 -11.477 17.254 1.00 96.88 78 MET A O 1
ATOM 639 N N . TYR A 1 79 ? -5.349 -10.421 15.556 1.00 97.56 79 TYR A N 1
ATOM 640 C CA . TYR A 1 79 ? -4.669 -9.431 16.389 1.00 97.56 79 TYR A CA 1
ATOM 641 C C . TYR A 1 79 ? -5.666 -8.576 17.178 1.00 97.56 79 TYR A C 1
ATOM 643 O O . TYR A 1 79 ? -5.519 -8.419 18.393 1.00 97.56 79 TYR A O 1
ATOM 651 N N . LEU A 1 80 ? -6.703 -8.063 16.504 1.00 97.19 80 LEU A N 1
ATOM 652 C CA . LEU A 1 80 ? -7.759 -7.266 17.132 1.00 97.19 80 LEU A CA 1
ATOM 653 C C . LEU A 1 80 ? -8.452 -8.042 18.262 1.00 97.19 80 LEU A C 1
ATOM 655 O O . LEU A 1 80 ? -8.662 -7.501 19.348 1.00 97.19 80 LEU A O 1
ATOM 659 N N . TYR A 1 81 ? -8.774 -9.318 18.025 1.00 96.69 81 TYR A N 1
ATOM 660 C CA . TYR A 1 81 ? -9.420 -10.184 19.012 1.00 96.69 81 TYR A CA 1
ATOM 661 C C . TYR A 1 81 ? -8.505 -10.514 20.200 1.00 96.69 81 TYR A C 1
ATOM 663 O O . TYR A 1 81 ? -8.899 -10.334 21.349 1.00 96.69 81 TYR A O 1
ATOM 671 N N . GLN A 1 82 ? -7.273 -10.962 19.940 1.00 96.75 82 GLN A N 1
ATOM 672 C CA . GLN A 1 82 ? -6.336 -11.400 20.982 1.00 96.75 82 GLN A CA 1
ATOM 673 C C . GLN A 1 82 ? -5.919 -10.270 21.929 1.00 96.75 82 GLN A C 1
ATOM 675 O O . GLN A 1 82 ? -5.688 -10.517 23.112 1.00 96.75 82 GLN A O 1
ATOM 680 N N . ASN A 1 83 ? -5.849 -9.037 21.425 1.00 96.38 83 ASN A N 1
ATOM 681 C CA . ASN A 1 83 ? -5.469 -7.864 22.211 1.00 96.38 83 ASN A CA 1
ATOM 682 C C . ASN A 1 83 ? -6.678 -7.120 22.809 1.00 96.38 83 ASN A C 1
ATOM 684 O O . ASN A 1 83 ? -6.503 -6.056 23.393 1.00 96.38 83 ASN A O 1
ATOM 688 N N . ASN A 1 84 ? -7.894 -7.675 22.704 1.00 95.00 84 ASN A N 1
ATOM 689 C CA . ASN A 1 84 ? -9.138 -7.070 23.200 1.00 95.00 84 ASN A CA 1
ATOM 690 C C . ASN A 1 84 ? -9.366 -5.632 22.694 1.00 95.00 84 ASN A C 1
ATOM 692 O O . ASN A 1 84 ? -9.880 -4.780 23.422 1.00 95.00 84 ASN A O 1
ATOM 696 N N . LEU A 1 85 ? -8.984 -5.359 21.444 1.00 95.50 85 LEU A N 1
ATOM 697 C CA . LEU A 1 85 ? -9.157 -4.041 20.842 1.00 95.50 85 LEU A CA 1
ATOM 698 C C . LEU A 1 85 ? -10.624 -3.835 20.468 1.00 95.50 85 LEU A C 1
ATOM 700 O O . LEU A 1 85 ? -11.288 -4.741 19.967 1.00 95.50 85 LEU A O 1
ATOM 704 N N . ALA A 1 86 ? -11.157 -2.638 20.706 1.00 94.38 86 ALA A N 1
ATOM 705 C CA . ALA A 1 86 ? -12.544 -2.340 20.370 1.00 94.38 86 ALA A CA 1
ATOM 706 C C . ALA A 1 86 ? -12.692 -2.137 18.854 1.00 94.38 86 ALA A C 1
ATOM 708 O O . ALA A 1 86 ? -12.226 -1.134 18.308 1.00 94.38 86 ALA A O 1
ATOM 709 N N . TYR A 1 87 ? -13.377 -3.068 18.185 1.00 96.25 87 TYR A N 1
ATOM 710 C CA . TYR A 1 87 ? -13.706 -2.977 16.763 1.00 96.25 87 TYR A CA 1
ATOM 711 C C . TYR A 1 87 ? -15.126 -3.471 16.459 1.00 96.25 87 TYR A C 1
ATOM 713 O O . TYR A 1 87 ? -15.743 -4.194 17.240 1.00 96.25 87 TYR A O 1
ATOM 721 N N . SER A 1 88 ? -15.668 -3.064 15.313 1.00 96.06 88 SER A N 1
ATOM 722 C CA . SER A 1 88 ? -16.971 -3.508 14.813 1.00 96.06 88 SER A CA 1
ATOM 723 C C . SER A 1 88 ? -17.026 -3.469 13.286 1.00 96.06 88 SER A C 1
ATOM 725 O O . SER A 1 88 ? -16.221 -2.796 12.643 1.00 96.06 88 SER A O 1
ATOM 727 N N . GLY A 1 89 ? -17.985 -4.192 12.699 1.00 95.88 89 GLY A N 1
ATOM 728 C CA . GLY A 1 89 ? -18.215 -4.165 11.251 1.00 95.88 89 GLY A CA 1
ATOM 729 C C . GLY A 1 89 ? -17.037 -4.690 10.431 1.00 95.88 89 GLY A C 1
ATOM 730 O O . GLY A 1 89 ? -16.777 -4.163 9.355 1.00 95.88 89 GLY A O 1
ATOM 731 N N . PHE A 1 90 ? -16.309 -5.684 10.948 1.00 97.75 90 PHE A N 1
ATOM 732 C CA . PHE A 1 90 ? -15.178 -6.275 10.240 1.00 97.75 90 PHE A CA 1
ATOM 733 C C . PHE A 1 90 ? -15.642 -6.988 8.971 1.00 97.75 90 PHE A C 1
ATOM 735 O O . PHE A 1 90 ? -16.477 -7.892 9.019 1.00 97.75 90 PHE A O 1
ATOM 742 N N . VAL A 1 91 ? -15.072 -6.583 7.842 1.00 97.12 91 VAL A N 1
ATOM 743 C CA . VAL A 1 91 ? -15.316 -7.153 6.521 1.00 97.12 91 VAL A CA 1
ATOM 744 C C . VAL A 1 91 ? -13.969 -7.436 5.877 1.00 97.12 91 VAL A C 1
ATOM 746 O O . VAL A 1 91 ? -13.103 -6.565 5.837 1.00 97.12 91 VAL A O 1
ATOM 749 N N . SER A 1 92 ? -13.815 -8.642 5.335 1.00 97.06 92 SER A N 1
ATOM 750 C CA . SER A 1 92 ? -12.706 -8.999 4.458 1.00 97.06 92 SER A CA 1
ATOM 751 C C . SER A 1 92 ? -13.248 -9.431 3.100 1.00 97.06 92 SER A C 1
ATOM 753 O O . SER A 1 92 ? -14.254 -10.139 3.021 1.00 97.06 92 SER A O 1
ATOM 755 N N . THR A 1 93 ? -12.596 -8.994 2.024 1.00 95.69 93 THR A N 1
ATOM 756 C CA . THR A 1 93 ? -12.937 -9.403 0.659 1.00 95.69 93 THR A CA 1
ATOM 757 C C . THR A 1 93 ? -11.689 -9.712 -0.148 1.00 95.69 93 THR A C 1
ATOM 759 O O . THR A 1 93 ? -10.670 -9.046 0.009 1.00 95.69 93 THR A O 1
ATOM 762 N N . LYS A 1 94 ? -11.819 -10.657 -1.078 1.00 96.06 94 LYS A N 1
ATOM 763 C CA . LYS A 1 94 ? -10.839 -10.942 -2.126 1.00 96.06 94 LYS A CA 1
ATOM 764 C C . LYS A 1 94 ? -11.457 -10.610 -3.481 1.00 96.06 94 LYS A C 1
ATOM 766 O O . LYS A 1 94 ? -12.583 -11.032 -3.753 1.00 96.06 94 LYS A O 1
ATOM 771 N N . LYS A 1 95 ? -10.752 -9.851 -4.317 1.00 95.12 95 LYS A N 1
ATOM 772 C CA . LYS A 1 95 ? -11.193 -9.486 -5.674 1.00 95.12 95 LYS A CA 1
ATOM 773 C C . LYS A 1 95 ? -10.063 -9.697 -6.681 1.00 95.12 95 LYS A C 1
ATOM 775 O O . LYS A 1 95 ? -8.912 -9.571 -6.286 1.00 95.12 95 LYS A O 1
ATOM 780 N N . PRO A 1 96 ? -10.363 -9.962 -7.961 1.00 96.19 96 PRO A N 1
ATOM 781 C CA . PRO A 1 96 ? -9.341 -9.972 -9.001 1.00 96.19 96 PRO A CA 1
ATOM 782 C C . PRO A 1 96 ? -8.668 -8.600 -9.154 1.00 96.19 96 PRO A C 1
ATOM 784 O O . PRO A 1 96 ? -9.347 -7.569 -9.120 1.00 96.19 96 PRO A O 1
ATOM 787 N N . LEU A 1 97 ? -7.354 -8.601 -9.359 1.00 94.44 97 LEU A N 1
ATOM 788 C CA . LEU A 1 97 ? -6.536 -7.441 -9.699 1.00 94.44 97 LEU A CA 1
ATOM 789 C C . LEU A 1 97 ? -6.252 -7.448 -11.200 1.00 94.44 97 LEU A C 1
ATOM 791 O O . LEU A 1 97 ? -5.710 -8.404 -11.747 1.00 94.44 97 LEU A O 1
ATOM 795 N N . GLU A 1 98 ? -6.601 -6.360 -11.879 1.00 94.88 98 GLU A N 1
ATOM 796 C CA . GLU A 1 98 ? -6.233 -6.171 -13.279 1.00 94.88 98 GLU A CA 1
ATOM 797 C C . GLU A 1 98 ? -4.951 -5.346 -13.365 1.00 94.88 98 GLU A C 1
ATOM 799 O O . GLU A 1 98 ? -4.880 -4.247 -12.814 1.00 94.88 98 GLU A O 1
ATOM 804 N N . HIS A 1 99 ? -3.973 -5.836 -14.131 1.00 94.56 99 HIS A N 1
ATOM 805 C CA . HIS A 1 99 ? -2.704 -5.140 -14.355 1.00 94.56 99 HIS A CA 1
ATOM 806 C C . HIS A 1 99 ? -2.889 -3.682 -14.813 1.00 94.56 99 HIS A C 1
ATOM 808 O O . HIS A 1 99 ? -2.222 -2.785 -14.312 1.00 94.56 99 HIS A O 1
ATOM 814 N N . SER A 1 100 ? -3.828 -3.410 -15.723 1.00 94.00 100 SER A N 1
ATOM 815 C CA . SER A 1 100 ? -4.099 -2.041 -16.178 1.00 94.00 100 SER A CA 1
ATOM 816 C C . SER A 1 100 ? -4.558 -1.124 -15.044 1.00 94.00 100 SER A C 1
ATOM 818 O O . SER A 1 100 ? -4.118 0.018 -14.985 1.00 94.00 100 SER A O 1
ATOM 820 N N . LYS A 1 101 ? -5.397 -1.622 -14.126 1.00 93.00 101 LYS A N 1
ATOM 821 C CA . LYS A 1 101 ? -5.951 -0.833 -13.016 1.00 93.00 101 LYS A CA 1
ATOM 822 C C . LYS A 1 101 ? -4.900 -0.498 -11.964 1.00 93.00 101 LYS A C 1
ATOM 824 O O . LYS A 1 101 ? -4.873 0.628 -11.480 1.00 93.00 101 LYS A O 1
ATOM 829 N N . VAL A 1 102 ? -4.033 -1.450 -11.615 1.00 94.00 102 VAL A N 1
ATOM 830 C CA . VAL A 1 102 ? -2.959 -1.196 -10.640 1.00 94.00 102 VAL A CA 1
ATOM 831 C C . VAL A 1 102 ? -1.890 -0.268 -11.210 1.00 94.00 102 VAL A C 1
ATOM 833 O O . VAL A 1 102 ? -1.447 0.638 -10.512 1.00 94.00 102 VAL A O 1
ATOM 836 N N . MET A 1 103 ? -1.553 -0.405 -12.497 1.00 94.94 103 MET A N 1
ATOM 837 C CA . MET A 1 103 ? -0.634 0.519 -13.163 1.00 94.94 103 MET A CA 1
ATOM 838 C C . MET A 1 103 ? -1.236 1.920 -13.328 1.00 94.94 103 MET A C 1
ATOM 840 O O . MET A 1 103 ? -0.519 2.903 -13.163 1.00 94.94 103 MET A O 1
ATOM 844 N N . GLU A 1 104 ? -2.538 2.037 -13.617 1.00 92.94 104 GLU A N 1
ATOM 845 C CA . GLU A 1 104 ? -3.246 3.326 -13.633 1.00 92.94 104 GLU A CA 1
ATOM 846 C C . GLU A 1 104 ? -3.203 3.984 -12.249 1.00 92.94 104 GLU A C 1
ATOM 848 O O . GLU A 1 104 ? -2.822 5.146 -12.142 1.00 92.94 104 GLU A O 1
ATOM 853 N N . LEU A 1 105 ? -3.495 3.225 -11.187 1.00 92.69 105 LEU A N 1
ATOM 854 C CA . LEU A 1 105 ? -3.413 3.711 -9.810 1.00 92.69 105 LEU A CA 1
ATOM 855 C C . LEU A 1 105 ? -1.986 4.132 -9.424 1.00 92.69 105 LEU A C 1
ATOM 857 O O . LEU A 1 105 ? -1.809 5.200 -8.840 1.00 92.69 105 LEU A O 1
ATOM 861 N N . ALA A 1 106 ? -0.964 3.349 -9.782 1.00 94.25 106 ALA A N 1
ATOM 862 C CA . ALA A 1 106 ? 0.436 3.726 -9.585 1.00 94.25 106 ALA A CA 1
ATOM 863 C C . ALA A 1 106 ? 0.775 5.018 -10.348 1.00 94.25 106 ALA A C 1
ATOM 865 O O . ALA A 1 106 ? 1.403 5.921 -9.796 1.00 94.25 106 ALA A O 1
ATOM 866 N N . GLY A 1 107 ? 0.282 5.146 -11.584 1.00 92.56 107 GLY A N 1
ATOM 867 C CA . GLY A 1 107 ? 0.346 6.363 -12.390 1.00 92.56 107 GLY A CA 1
ATOM 868 C C . GLY A 1 107 ? -0.218 7.578 -11.649 1.00 92.56 107 GLY A C 1
ATOM 869 O O . GLY A 1 107 ? 0.440 8.610 -11.515 1.00 92.56 107 GLY A O 1
ATOM 870 N N . SER A 1 108 ? -1.423 7.419 -11.104 1.00 89.94 108 SER A N 1
ATOM 871 C CA . SER A 1 108 ? -2.128 8.432 -10.324 1.00 89.94 108 SER A CA 1
ATOM 872 C C . SER A 1 108 ? -1.409 8.830 -9.038 1.00 89.94 108 SER A C 1
ATOM 874 O O . SER A 1 108 ? -1.444 9.998 -8.655 1.00 89.94 108 SER A O 1
ATOM 876 N N . LEU A 1 109 ? -0.771 7.876 -8.366 1.00 91.56 109 LEU A N 1
ATOM 877 C CA . LEU A 1 109 ? -0.094 8.087 -7.089 1.00 91.56 109 LEU A CA 1
ATOM 878 C C . LEU A 1 109 ? 1.301 8.689 -7.254 1.00 91.56 109 LEU A C 1
ATOM 880 O O . LEU A 1 109 ? 1.685 9.551 -6.468 1.00 91.56 109 LEU A O 1
ATOM 884 N N . LEU A 1 110 ? 2.065 8.252 -8.254 1.00 92.50 110 LEU A N 1
ATOM 885 C CA . LEU A 1 110 ? 3.497 8.541 -8.338 1.00 92.50 110 LEU A CA 1
ATOM 886 C C . LEU A 1 110 ? 3.811 9.727 -9.251 1.00 92.50 110 LEU A C 1
ATOM 888 O O . LEU A 1 110 ? 4.637 10.558 -8.885 1.00 92.50 110 LEU A O 1
ATOM 892 N N . TYR A 1 111 ? 3.126 9.878 -10.387 1.00 89.56 111 TYR A N 1
ATOM 893 C CA . TYR A 1 111 ? 3.488 10.910 -11.360 1.00 89.56 111 TYR A CA 1
ATOM 894 C C . TYR A 1 111 ? 2.922 12.293 -10.983 1.00 89.56 111 TYR A C 1
ATOM 896 O O . TYR A 1 111 ? 1.809 12.406 -10.455 1.00 89.56 111 TYR A O 1
ATOM 904 N N . PRO A 1 112 ? 3.660 13.385 -11.250 1.00 79.88 112 PRO A N 1
ATOM 905 C CA . PRO A 1 112 ? 3.172 14.743 -11.046 1.00 79.88 112 PRO A CA 1
ATOM 906 C C . PRO A 1 112 ? 2.059 15.085 -12.046 1.00 79.88 112 PRO A C 1
ATOM 908 O O . PRO A 1 112 ? 2.097 14.685 -13.207 1.00 79.88 112 PRO A O 1
ATOM 911 N N . GLY A 1 113 ? 1.073 15.872 -11.608 1.00 71.62 113 GLY A N 1
ATOM 912 C CA . GLY A 1 113 ? -0.022 16.337 -12.471 1.00 71.62 113 GLY A CA 1
ATOM 913 C C . GLY A 1 113 ? -1.110 15.297 -12.771 1.00 71.62 113 GLY A C 1
ATOM 914 O O . GLY A 1 113 ? -1.999 15.567 -13.581 1.00 71.62 113 GLY A O 1
ATOM 915 N N . SER A 1 114 ? -1.085 14.130 -12.121 1.00 63.62 114 SER A N 1
ATOM 916 C CA . SER A 1 114 ? -2.186 13.168 -12.151 1.00 63.62 114 SER A CA 1
ATOM 917 C C . SER A 1 114 ? -3.442 13.755 -11.481 1.00 63.62 114 SER A C 1
ATOM 919 O O . SER A 1 114 ? -3.587 13.800 -10.264 1.00 63.62 114 SER A O 1
ATOM 921 N N . ASN A 1 115 ? -4.386 14.221 -12.301 1.00 50.22 115 ASN A N 1
ATOM 922 C CA . ASN A 1 115 ? -5.647 14.835 -11.856 1.00 50.22 115 ASN A CA 1
ATOM 923 C C . ASN A 1 115 ? -6.749 13.822 -11.492 1.00 50.22 115 ASN A C 1
ATOM 925 O O . ASN A 1 115 ? -7.884 14.212 -11.213 1.00 50.22 115 ASN A O 1
ATOM 929 N N . SER A 1 116 ? -6.464 12.519 -11.522 1.00 53.97 116 SER A N 1
ATOM 930 C CA . SER A 1 116 ? -7.403 11.506 -11.039 1.00 53.97 116 SER A CA 1
ATOM 931 C C . SER A 1 116 ? -7.550 11.679 -9.533 1.00 53.97 116 SER A C 1
ATOM 933 O O . SER A 1 116 ? -6.588 11.490 -8.792 1.00 53.97 116 SER A O 1
ATOM 935 N N . SER A 1 117 ? -8.742 12.066 -9.088 1.00 57.94 117 SER A N 1
ATOM 936 C CA . SER A 1 117 ? -9.048 12.322 -7.686 1.00 57.94 117 SER A CA 1
ATOM 937 C C . SER A 1 117 ? -8.701 11.101 -6.826 1.00 57.94 117 SER A C 1
ATOM 939 O O . SER A 1 117 ? -9.506 10.172 -6.740 1.00 57.94 117 SER A O 1
ATOM 941 N N . LEU A 1 118 ? -7.525 11.099 -6.191 1.00 67.25 118 LEU A N 1
ATOM 942 C CA . LEU A 1 118 ? -7.125 10.119 -5.171 1.00 67.25 118 LEU A CA 1
ATOM 943 C C . LEU A 1 118 ? -8.225 9.995 -4.114 1.00 67.25 118 LEU A C 1
ATOM 945 O O . LEU A 1 118 ? -8.661 8.902 -3.763 1.00 67.25 118 LEU A O 1
ATOM 949 N N . ASP A 1 119 ? -8.791 11.141 -3.761 1.00 65.56 119 ASP A N 1
ATOM 950 C CA . ASP A 1 119 ? -10.065 11.325 -3.090 1.00 65.56 119 ASP A CA 1
ATOM 951 C C . ASP A 1 119 ? -11.137 10.276 -3.441 1.00 65.56 119 ASP A C 1
ATOM 953 O O . ASP A 1 119 ? -11.722 9.683 -2.546 1.00 65.56 119 ASP A O 1
ATOM 957 N N . SER A 1 120 ? -11.412 9.995 -4.716 1.00 68.44 120 SER A N 1
ATOM 958 C CA . SER A 1 120 ? -12.469 9.044 -5.103 1.00 68.44 120 SER A CA 1
ATOM 959 C C . SER A 1 120 ? -12.173 7.596 -4.706 1.00 68.44 120 SER A C 1
ATOM 961 O O . SER A 1 120 ? -13.094 6.863 -4.347 1.00 68.44 120 SER A O 1
ATOM 963 N N . TYR A 1 121 ? -10.901 7.192 -4.727 1.00 72.88 121 TYR A N 1
ATOM 964 C CA . TYR A 1 121 ? -10.485 5.842 -4.357 1.00 72.88 121 TYR A CA 1
ATOM 965 C C . TYR A 1 121 ? -10.411 5.685 -2.827 1.00 72.88 121 TYR A C 1
ATOM 967 O O . TYR A 1 121 ? -10.705 4.614 -2.285 1.00 72.88 121 TYR A O 1
ATOM 975 N N . PHE A 1 122 ? -10.063 6.763 -2.113 1.00 74.31 122 PHE A N 1
ATOM 976 C CA . PHE A 1 122 ? -9.738 6.732 -0.684 1.00 74.31 122 PHE A CA 1
ATOM 977 C C . PHE A 1 122 ? -10.803 7.297 0.274 1.00 74.31 122 PHE A C 1
ATOM 979 O O . PHE A 1 122 ? -10.727 7.016 1.465 1.00 74.31 122 PHE A O 1
ATOM 986 N N . ARG A 1 123 ? -11.847 7.983 -0.216 1.00 68.12 123 ARG A N 1
ATOM 987 C CA . ARG A 1 123 ? -12.871 8.694 0.593 1.00 68.12 123 ARG A CA 1
ATOM 988 C C . ARG A 1 123 ? -13.718 7.869 1.566 1.00 68.12 123 ARG A C 1
ATOM 990 O O . ARG A 1 123 ? -14.466 8.461 2.336 1.00 68.12 123 ARG A O 1
ATOM 997 N N . ASN A 1 124 ? -13.657 6.541 1.527 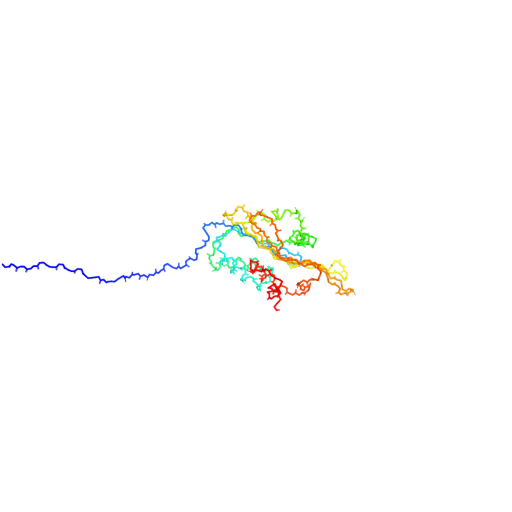1.00 76.12 124 ASN A N 1
ATOM 998 C CA . ASN A 1 124 ? -14.548 5.683 2.318 1.00 76.12 124 ASN A CA 1
ATOM 999 C C . ASN A 1 124 ? -13.920 5.177 3.628 1.00 76.12 124 ASN A C 1
ATOM 1001 O O . ASN A 1 124 ? -14.476 4.264 4.239 1.00 76.12 124 ASN A O 1
ATOM 1005 N N . ALA A 1 125 ? -12.770 5.719 4.039 1.00 86.75 125 ALA A N 1
ATOM 1006 C CA . ALA A 1 125 ? -12.135 5.383 5.308 1.00 86.75 125 ALA A CA 1
ATOM 1007 C C . ALA A 1 125 ? -11.423 6.600 5.918 1.00 86.75 125 ALA A C 1
ATOM 1009 O O . ALA A 1 125 ? -10.761 7.355 5.209 1.00 86.75 125 ALA A O 1
ATOM 1010 N N . ASP A 1 126 ? -11.505 6.742 7.240 1.00 89.94 126 ASP A N 1
ATOM 1011 C CA . ASP A 1 126 ? -10.760 7.746 8.004 1.00 89.94 126 ASP A CA 1
ATOM 1012 C C . ASP A 1 126 ? -9.264 7.431 8.012 1.00 89.94 126 ASP A C 1
ATOM 1014 O O . ASP A 1 126 ? -8.423 8.317 8.133 1.00 89.94 126 ASP A O 1
ATOM 1018 N N . THR A 1 127 ? -8.900 6.153 7.929 1.00 91.88 127 THR A N 1
ATOM 1019 C CA . THR A 1 127 ? -7.511 5.715 7.812 1.00 91.88 127 THR A CA 1
ATOM 1020 C C . THR A 1 127 ? -7.411 4.587 6.797 1.00 91.88 127 THR A C 1
ATOM 1022 O O . THR A 1 127 ? -8.101 3.573 6.905 1.00 91.88 127 THR A O 1
ATOM 1025 N N . CYS A 1 128 ? -6.545 4.755 5.801 1.00 93.62 128 CYS A N 1
ATOM 1026 C CA . CYS A 1 128 ? -6.330 3.782 4.741 1.00 93.62 128 CYS A CA 1
ATOM 1027 C C . CYS A 1 128 ? -4.846 3.440 4.621 1.00 93.62 128 CYS A C 1
ATOM 1029 O O . CYS A 1 128 ? -4.002 4.328 4.528 1.00 93.62 128 CYS A O 1
ATOM 1031 N N . TYR A 1 129 ? -4.558 2.148 4.556 1.00 95.69 129 TYR A N 1
ATOM 1032 C CA . TYR A 1 129 ? -3.243 1.593 4.281 1.00 95.69 129 TYR A CA 1
ATOM 1033 C C . TYR A 1 129 ? -3.335 0.775 3.005 1.00 95.69 129 TYR A C 1
ATOM 1035 O O . TYR A 1 129 ? -4.185 -0.110 2.908 1.00 95.69 129 TYR A O 1
ATOM 1043 N N . VAL A 1 130 ? -2.497 1.072 2.021 1.00 95.69 130 VAL A N 1
ATOM 1044 C CA . VAL A 1 130 ? -2.460 0.315 0.771 1.00 95.69 130 VAL A CA 1
ATOM 1045 C C . VAL A 1 130 ? -1.036 -0.079 0.459 1.00 95.69 130 VAL A C 1
ATOM 1047 O O . VAL A 1 130 ? -0.136 0.752 0.553 1.00 95.69 130 VAL A O 1
ATOM 1050 N N . ILE A 1 131 ? -0.851 -1.332 0.067 1.00 96.25 131 ILE A N 1
ATOM 1051 C CA . ILE A 1 131 ? 0.375 -1.787 -0.574 1.00 96.25 131 ILE A CA 1
ATOM 1052 C C . ILE A 1 131 ? 0.044 -2.420 -1.920 1.00 96.25 131 ILE A C 1
ATOM 1054 O O . ILE A 1 131 ? -0.983 -3.086 -2.070 1.00 96.25 131 ILE A O 1
ATOM 1058 N N . ALA A 1 132 ? 0.931 -2.220 -2.882 1.00 95.69 132 ALA A N 1
ATOM 1059 C CA . ALA A 1 132 ? 0.963 -2.978 -4.113 1.00 95.69 132 ALA A CA 1
ATOM 1060 C C . ALA A 1 132 ? 2.355 -3.547 -4.333 1.00 95.69 132 ALA A C 1
ATOM 1062 O O . ALA A 1 132 ? 3.353 -2.839 -4.191 1.00 95.69 132 ALA A O 1
ATOM 1063 N N . ASP A 1 133 ? 2.361 -4.816 -4.697 1.00 94.62 133 ASP A N 1
ATOM 1064 C CA . ASP A 1 133 ? 3.494 -5.607 -5.137 1.00 94.62 133 ASP A CA 1
ATOM 1065 C C . ASP A 1 133 ? 2.996 -6.373 -6.364 1.00 94.62 133 ASP A C 1
ATOM 1067 O O . ASP A 1 133 ? 2.345 -7.411 -6.256 1.00 94.62 133 ASP A O 1
ATOM 1071 N N . HIS A 1 134 ? 3.115 -5.747 -7.537 1.00 94.56 134 HIS A N 1
ATOM 1072 C CA . HIS A 1 134 ? 2.492 -6.262 -8.753 1.00 94.56 134 HIS A CA 1
ATOM 1073 C C . HIS A 1 134 ? 3.442 -6.186 -9.930 1.00 94.56 134 HIS A C 1
ATOM 1075 O O . HIS A 1 134 ? 3.929 -5.113 -10.284 1.00 94.56 134 HIS A O 1
ATOM 1081 N N . GLN A 1 135 ? 3.580 -7.298 -10.641 1.00 93.81 135 GLN A N 1
ATOM 1082 C CA . GLN A 1 135 ? 4.299 -7.355 -11.905 1.00 93.81 135 GLN A CA 1
ATOM 1083 C C . GLN A 1 135 ? 3.603 -8.284 -12.893 1.00 93.81 135 GLN A C 1
ATOM 1085 O O . GLN A 1 135 ? 2.870 -9.200 -12.524 1.00 93.81 135 GLN A O 1
ATOM 1090 N N . LYS A 1 136 ? 3.796 -8.031 -14.185 1.00 93.81 136 LYS A N 1
ATOM 1091 C CA . LYS A 1 136 ? 3.242 -8.871 -15.240 1.00 93.81 136 LYS A CA 1
ATOM 1092 C C . LYS A 1 136 ? 4.114 -8.848 -16.484 1.00 93.81 136 LYS A C 1
ATOM 1094 O O . LYS A 1 136 ? 4.467 -7.784 -16.991 1.00 93.81 136 LYS A O 1
ATOM 1099 N N . TRP A 1 137 ? 4.344 -10.033 -17.036 1.00 93.06 137 TRP A N 1
ATOM 1100 C CA . TRP A 1 137 ? 4.845 -10.197 -18.395 1.00 93.06 137 TRP A CA 1
ATOM 1101 C C . TRP A 1 137 ? 3.755 -9.786 -19.388 1.00 93.06 137 TRP A C 1
ATOM 1103 O O . TRP A 1 137 ? 2.719 -10.445 -19.509 1.00 93.06 137 TRP A O 1
ATOM 1113 N N . ILE A 1 138 ? 3.954 -8.649 -20.054 1.00 91.25 138 ILE A N 1
ATOM 1114 C CA . ILE A 1 138 ? 3.017 -8.113 -21.053 1.00 91.25 138 ILE A CA 1
ATOM 1115 C C . ILE A 1 138 ? 3.268 -8.696 -22.449 1.00 91.25 138 ILE A C 1
ATOM 1117 O O . ILE A 1 138 ? 2.364 -8.726 -23.282 1.00 91.25 138 ILE A O 1
ATOM 1121 N N . SER A 1 139 ? 4.481 -9.188 -22.683 1.00 90.19 139 SER A N 1
ATOM 1122 C CA . SER A 1 139 ? 4.901 -9.971 -23.844 1.00 90.19 139 SER A CA 1
ATOM 1123 C C . SER A 1 139 ? 6.055 -10.889 -23.436 1.00 90.19 139 SER A C 1
ATOM 1125 O O . SER A 1 139 ? 6.549 -10.767 -22.319 1.00 90.19 139 SER A O 1
ATOM 1127 N N . GLU A 1 140 ? 6.502 -11.760 -24.345 1.00 87.38 140 GLU A N 1
ATOM 1128 C CA . GLU A 1 140 ? 7.552 -12.765 -24.093 1.00 87.38 140 GLU A CA 1
ATOM 1129 C C . GLU A 1 140 ? 8.805 -12.183 -23.420 1.00 87.38 140 GLU A C 1
ATOM 1131 O O . GLU A 1 140 ? 9.286 -12.782 -22.473 1.00 87.38 140 GLU A O 1
ATOM 1136 N N . ASN A 1 141 ? 9.232 -10.974 -23.811 1.00 90.94 141 ASN A N 1
ATOM 1137 C CA . ASN A 1 141 ? 10.465 -10.354 -23.310 1.00 90.94 141 ASN A CA 1
ATOM 1138 C C . ASN A 1 141 ? 10.232 -9.044 -22.539 1.00 90.94 141 ASN A C 1
ATOM 1140 O O . ASN A 1 141 ? 11.158 -8.255 -22.395 1.00 90.94 141 ASN A O 1
ATOM 1144 N N . CYS A 1 142 ? 9.000 -8.735 -22.121 1.00 92.25 142 CYS A N 1
ATOM 1145 C CA . CYS A 1 142 ? 8.725 -7.452 -21.469 1.00 92.25 142 CYS A CA 1
ATOM 1146 C C . CYS A 1 142 ? 7.893 -7.628 -20.206 1.00 92.25 142 CYS A C 1
ATOM 1148 O O . CYS A 1 142 ? 6.736 -8.062 -20.266 1.00 92.25 142 CYS A O 1
ATOM 1150 N N . CYS A 1 143 ? 8.479 -7.245 -19.074 1.00 94.19 143 CYS A N 1
ATOM 1151 C CA . CYS A 1 143 ? 7.824 -7.227 -17.775 1.00 94.19 143 CYS A CA 1
ATOM 1152 C C . CYS A 1 143 ? 7.547 -5.782 -17.355 1.00 94.19 143 CYS A C 1
ATOM 1154 O O . CYS A 1 143 ? 8.413 -4.916 -17.460 1.00 94.19 143 CYS A O 1
ATOM 1156 N N . LYS A 1 144 ? 6.337 -5.521 -16.860 1.00 95.31 144 LYS A N 1
ATOM 1157 C CA . LYS A 1 144 ? 5.963 -4.237 -16.263 1.00 95.31 144 LYS A CA 1
ATOM 1158 C C . LYS A 1 144 ? 5.352 -4.446 -14.900 1.00 95.31 144 LYS A C 1
ATOM 1160 O O . LYS A 1 144 ? 4.550 -5.364 -14.714 1.00 95.31 144 LYS A O 1
ATOM 1165 N N . GLY A 1 145 ? 5.649 -3.542 -13.984 1.00 95.69 145 GLY A N 1
ATOM 1166 C CA . GLY A 1 145 ? 5.126 -3.636 -12.636 1.00 95.69 145 GLY A CA 1
ATOM 1167 C C . GLY A 1 145 ? 5.224 -2.348 -11.851 1.00 95.69 145 GLY A C 1
ATOM 1168 O O . GLY A 1 145 ? 5.647 -1.298 -12.348 1.00 95.69 145 GLY A O 1
ATOM 1169 N N . CYS A 1 146 ? 4.782 -2.444 -10.608 1.00 95.81 146 CYS A N 1
ATOM 1170 C CA . CYS A 1 146 ? 4.885 -1.383 -9.639 1.00 95.81 146 CYS A CA 1
ATOM 1171 C C . CYS A 1 146 ? 4.972 -1.926 -8.216 1.00 95.81 146 CYS A C 1
ATOM 1173 O O . CYS A 1 146 ? 4.357 -2.936 -7.871 1.00 95.81 146 CYS A O 1
ATOM 1175 N N . TYR A 1 147 ? 5.649 -1.143 -7.389 1.00 95.56 147 TYR A N 1
ATOM 1176 C CA . TYR A 1 147 ? 5.653 -1.254 -5.944 1.00 95.56 147 TYR A CA 1
ATOM 1177 C C . TYR A 1 147 ? 5.131 0.056 -5.385 1.00 95.56 147 TYR A C 1
ATOM 1179 O O . TYR A 1 147 ? 5.639 1.111 -5.757 1.00 95.56 147 TYR A O 1
ATOM 1187 N N . PHE A 1 148 ? 4.150 0.050 -4.493 1.00 96.19 148 PHE A N 1
ATOM 1188 C CA . PHE A 1 148 ? 3.847 1.269 -3.745 1.00 96.19 148 PHE A CA 1
ATOM 1189 C C . PHE A 1 148 ? 3.249 0.982 -2.380 1.00 96.19 148 PHE A C 1
ATOM 1191 O O . PHE A 1 148 ? 2.508 0.024 -2.200 1.00 96.19 148 PHE A O 1
ATOM 1198 N N . ALA A 1 149 ? 3.564 1.843 -1.423 1.00 97.06 149 ALA A N 1
ATOM 1199 C CA . ALA A 1 149 ? 2.949 1.919 -0.116 1.00 97.06 149 ALA A CA 1
ATOM 1200 C C . ALA A 1 149 ? 2.264 3.280 0.017 1.00 97.06 149 ALA A C 1
ATOM 1202 O O . ALA A 1 149 ? 2.825 4.319 -0.339 1.00 97.06 149 ALA A O 1
ATOM 1203 N N . VAL A 1 150 ? 1.042 3.269 0.534 1.00 95.38 150 VAL A N 1
ATOM 1204 C CA . VAL A 1 150 ? 0.231 4.460 0.745 1.00 95.38 150 VAL A CA 1
ATOM 1205 C C . VAL A 1 150 ? -0.357 4.411 2.141 1.00 95.38 150 VAL A C 1
ATOM 1207 O O . VAL A 1 150 ? -1.005 3.437 2.525 1.00 95.38 150 VAL A O 1
ATOM 1210 N N . LYS A 1 151 ? -0.180 5.500 2.880 1.00 94.38 151 LYS A N 1
ATOM 1211 C CA . LYS A 1 151 ? -0.898 5.771 4.118 1.00 94.38 151 LYS A CA 1
ATOM 1212 C C . LYS A 1 151 ? -1.703 7.039 3.934 1.00 94.38 151 LYS A C 1
ATOM 1214 O O . LYS A 1 151 ? -1.184 8.071 3.510 1.00 94.38 151 LYS A O 1
ATOM 1219 N N . ILE 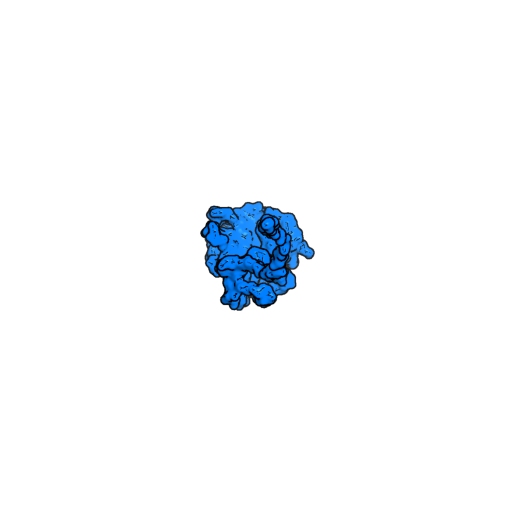A 1 152 ? -2.973 6.947 4.288 1.00 90.38 152 ILE A N 1
ATOM 1220 C CA . ILE A 1 152 ? -3.895 8.069 4.296 1.00 90.38 152 ILE A CA 1
ATOM 1221 C C . ILE A 1 152 ? -4.519 8.129 5.669 1.00 90.38 152 ILE A C 1
ATOM 1223 O O . ILE A 1 152 ? -5.031 7.128 6.165 1.00 90.38 152 ILE A O 1
ATOM 1227 N N . ALA A 1 153 ? -4.486 9.305 6.271 1.00 88.50 153 ALA A N 1
ATOM 1228 C CA . ALA A 1 153 ? -5.163 9.569 7.523 1.00 88.50 153 ALA A CA 1
ATOM 1229 C C . ALA A 1 153 ? -6.032 10.810 7.363 1.00 88.50 153 ALA A C 1
ATOM 1231 O O . ALA A 1 153 ? -5.617 11.788 6.749 1.00 88.50 153 ALA A O 1
ATOM 1232 N N . HIS A 1 154 ? -7.223 10.784 7.943 1.00 81.12 154 HIS A N 1
ATOM 1233 C CA . HIS A 1 154 ? -8.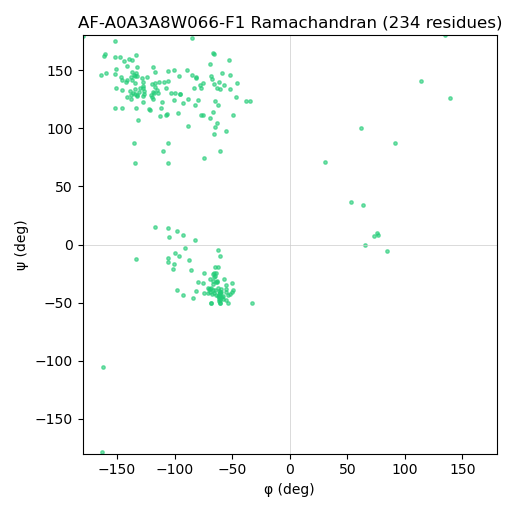088 11.939 8.107 1.00 81.12 154 HIS A CA 1
ATOM 1234 C C . HIS A 1 154 ? -8.056 12.369 9.578 1.00 81.12 154 HIS A C 1
ATOM 1236 O O . HIS A 1 154 ? -8.862 11.896 10.386 1.00 81.12 154 HIS A O 1
ATOM 1242 N N . PRO A 1 155 ? -7.097 13.222 9.980 1.00 67.94 155 PRO A N 1
ATOM 1243 C CA . PRO A 1 155 ? -7.100 13.775 11.320 1.00 67.94 155 PRO A CA 1
ATOM 1244 C C . PRO A 1 155 ? -8.373 14.600 11.514 1.00 67.94 155 PRO A C 1
ATOM 1246 O O . PRO A 1 155 ? -8.587 15.591 10.812 1.00 67.94 155 PRO A O 1
ATOM 1249 N N . ILE A 1 156 ? -9.189 14.210 12.499 1.00 65.00 156 ILE A N 1
ATOM 1250 C CA . ILE A 1 156 ? -10.447 14.885 12.869 1.00 65.00 156 ILE A CA 1
ATOM 1251 C C . ILE A 1 156 ? -10.228 16.398 13.058 1.00 65.00 156 ILE A C 1
ATOM 1253 O O . ILE A 1 156 ? -11.085 17.199 12.696 1.00 65.00 156 ILE A O 1
ATOM 1257 N N . ASP A 1 157 ? -9.045 16.784 13.540 1.00 60.06 157 ASP A N 1
ATOM 1258 C CA . ASP A 1 157 ? -8.714 18.161 13.912 1.00 60.06 157 ASP A CA 1
ATOM 1259 C C . ASP A 1 157 ? -8.182 19.022 12.753 1.00 60.06 157 ASP A C 1
ATOM 1261 O O . ASP A 1 157 ? -8.093 20.242 12.891 1.00 60.06 157 ASP A O 1
ATOM 1265 N N . LYS A 1 158 ? -7.802 18.418 11.616 1.00 60.56 158 LYS A N 1
ATOM 1266 C CA . LYS A 1 158 ? -7.157 19.132 10.495 1.00 60.56 158 LYS A CA 1
ATOM 1267 C C . LYS A 1 158 ? -8.067 19.365 9.291 1.00 60.56 158 LYS A C 1
ATOM 1269 O O . LYS A 1 158 ? -7.731 20.174 8.434 1.00 60.56 158 LYS A O 1
ATOM 1274 N N . GLY A 1 159 ? -9.204 18.671 9.209 1.00 64.75 159 GLY A N 1
ATOM 1275 C CA . GLY A 1 159 ? -10.207 18.851 8.149 1.00 64.75 159 GLY A CA 1
ATOM 1276 C C . GLY A 1 159 ? -9.759 18.472 6.728 1.00 64.75 159 GLY A C 1
ATOM 1277 O O . GLY A 1 159 ? -10.554 18.595 5.799 1.00 64.75 159 GLY A O 1
ATOM 1278 N N . LEU A 1 160 ? -8.516 18.015 6.552 1.00 75.38 160 LEU A N 1
ATOM 1279 C CA . LEU A 1 160 ? -7.938 17.566 5.289 1.00 75.38 160 LEU A CA 1
ATOM 1280 C C . LEU A 1 160 ? -7.230 16.227 5.488 1.00 75.38 160 LEU A C 1
ATOM 1282 O O . LEU A 1 160 ? -6.623 15.978 6.531 1.00 75.38 160 LEU A O 1
ATOM 1286 N N . TYR A 1 161 ? -7.291 15.380 4.462 1.00 80.56 161 TYR A N 1
ATOM 1287 C CA . TYR A 1 161 ? -6.551 14.124 4.427 1.00 80.56 161 TYR A CA 1
ATOM 1288 C C . TYR A 1 161 ? -5.047 14.387 4.370 1.00 80.56 161 TYR A C 1
ATOM 1290 O O . TYR A 1 161 ? -4.597 15.254 3.626 1.00 80.56 161 TYR A O 1
ATOM 1298 N N . GLN A 1 162 ? -4.281 13.611 5.126 1.00 87.25 162 GLN A N 1
ATOM 1299 C CA . GLN A 1 162 ? -2.833 13.522 5.025 1.00 87.25 162 GLN A CA 1
ATOM 1300 C C . GLN A 1 162 ? -2.466 12.279 4.223 1.00 87.25 162 GLN A C 1
ATOM 1302 O O . GLN A 1 162 ? -2.957 11.189 4.515 1.00 87.25 162 GLN A O 1
ATOM 1307 N N . TYR A 1 163 ? -1.602 12.453 3.234 1.00 89.00 163 TYR A N 1
ATOM 1308 C CA . TYR A 1 163 ? -1.132 11.435 2.314 1.00 89.00 163 TYR A CA 1
ATOM 1309 C C . TYR A 1 163 ? 0.365 11.230 2.521 1.00 89.00 163 TYR A C 1
ATOM 1311 O O . TYR A 1 163 ? 1.140 12.187 2.544 1.00 89.00 163 TYR A O 1
ATOM 1319 N N . HIS A 1 164 ? 0.770 9.972 2.606 1.00 93.69 164 HIS A N 1
ATOM 1320 C CA . HIS A 1 164 ? 2.155 9.542 2.484 1.00 93.69 164 HIS A CA 1
ATOM 1321 C C . HIS A 1 164 ? 2.192 8.441 1.434 1.00 93.69 164 HIS A C 1
ATOM 1323 O O . HIS A 1 164 ? 1.462 7.456 1.544 1.00 93.69 164 HIS A O 1
ATOM 1329 N N . ILE A 1 165 ? 2.985 8.644 0.388 1.00 95.06 165 ILE A N 1
ATOM 1330 C CA . ILE A 1 165 ? 3.052 7.767 -0.779 1.00 95.06 165 ILE A CA 1
ATOM 1331 C C . ILE A 1 165 ? 4.523 7.513 -1.071 1.00 95.06 165 ILE A C 1
ATOM 1333 O O . ILE A 1 165 ? 5.302 8.453 -1.217 1.00 95.06 165 ILE A O 1
ATOM 1337 N N . ILE A 1 166 ? 4.895 6.247 -1.181 1.00 97.12 166 ILE A N 1
ATOM 1338 C CA . ILE A 1 166 ? 6.233 5.829 -1.592 1.00 97.12 166 ILE A CA 1
ATOM 1339 C C . ILE A 1 166 ? 6.064 4.726 -2.612 1.00 97.12 166 ILE A C 1
ATOM 1341 O O . ILE A 1 166 ? 5.348 3.765 -2.346 1.00 97.12 166 ILE A O 1
ATOM 1345 N N . GLY A 1 167 ? 6.716 4.828 -3.761 1.00 96.56 167 GLY A N 1
ATOM 1346 C CA . GLY A 1 167 ? 6.642 3.746 -4.725 1.00 96.56 167 GLY A CA 1
ATOM 1347 C C . GLY A 1 167 ? 7.427 3.971 -5.997 1.00 96.56 167 GLY A C 1
ATOM 1348 O O . GLY A 1 167 ? 8.067 5.001 -6.195 1.00 96.56 167 GLY A O 1
ATOM 1349 N N . GLN A 1 168 ? 7.342 2.965 -6.852 1.00 96.44 168 GLN A N 1
ATOM 1350 C CA . GLN A 1 168 ? 8.015 2.853 -8.125 1.00 96.44 168 GLN A CA 1
ATOM 1351 C C . GLN A 1 168 ? 7.101 2.191 -9.154 1.00 96.44 168 GLN A C 1
ATOM 1353 O O . GLN A 1 168 ? 6.451 1.194 -8.849 1.00 96.44 168 GLN A O 1
ATOM 1358 N N . THR A 1 169 ? 7.108 2.682 -10.388 1.00 96.81 169 THR A N 1
ATOM 1359 C CA . THR A 1 169 ? 6.768 1.876 -11.568 1.00 96.81 169 THR A CA 1
ATOM 1360 C C . THR A 1 169 ? 8.047 1.432 -12.259 1.00 96.81 169 THR A C 1
ATOM 1362 O O . THR A 1 169 ? 9.055 2.137 -12.211 1.00 96.81 169 THR A O 1
ATOM 1365 N N . PHE A 1 170 ? 8.019 0.275 -12.911 1.00 96.19 170 PHE A N 1
ATOM 1366 C CA . PHE A 1 170 ? 9.159 -0.218 -13.671 1.00 96.19 170 PHE A CA 1
ATOM 1367 C C . PHE A 1 170 ? 8.734 -0.965 -14.934 1.00 96.19 170 PHE A C 1
ATOM 1369 O O . PHE A 1 170 ? 7.607 -1.457 -15.069 1.00 96.19 170 PHE A O 1
ATOM 1376 N N . ASN A 1 171 ? 9.671 -1.028 -15.869 1.00 95.19 171 ASN A N 1
ATOM 1377 C CA . ASN A 1 171 ? 9.591 -1.743 -17.124 1.00 95.19 171 ASN A CA 1
ATOM 1378 C C . ASN A 1 171 ? 10.956 -2.370 -17.421 1.00 95.19 171 ASN A C 1
ATOM 1380 O O . ASN A 1 171 ? 11.962 -1.660 -17.445 1.00 95.19 171 ASN A O 1
ATOM 1384 N N . TYR A 1 172 ? 10.951 -3.671 -17.683 1.00 94.25 172 TYR A N 1
ATOM 1385 C CA . TYR A 1 172 ? 12.120 -4.481 -17.999 1.00 94.25 172 TYR A CA 1
ATOM 1386 C C . TYR A 1 172 ? 11.980 -5.086 -19.395 1.00 94.25 172 TYR A C 1
ATOM 1388 O O . TYR A 1 172 ? 10.936 -5.671 -19.707 1.00 94.25 172 TYR A O 1
ATOM 1396 N N . ASP A 1 173 ? 13.024 -4.959 -20.215 1.00 93.31 173 ASP A N 1
ATOM 1397 C CA . ASP A 1 173 ? 13.165 -5.656 -21.497 1.00 93.31 173 ASP A CA 1
ATOM 1398 C C . ASP A 1 173 ? 14.234 -6.749 -21.376 1.00 93.31 173 ASP A C 1
ATOM 1400 O O . ASP A 1 173 ? 15.424 -6.468 -21.261 1.00 93.31 173 ASP A O 1
ATOM 1404 N N . GLU A 1 174 ? 13.821 -8.013 -21.431 1.00 91.38 174 GLU A N 1
ATOM 1405 C CA . GLU A 1 174 ? 14.720 -9.168 -21.330 1.00 91.38 174 GLU A CA 1
ATOM 1406 C C . GLU A 1 174 ? 15.675 -9.274 -22.532 1.00 91.38 174 GLU A C 1
ATOM 1408 O O . GLU A 1 174 ? 16.771 -9.823 -22.423 1.00 91.38 174 GLU A O 1
ATOM 1413 N N . THR A 1 175 ? 15.292 -8.722 -23.687 1.00 90.56 175 THR A N 1
ATOM 1414 C CA . THR A 1 175 ? 16.089 -8.789 -24.921 1.00 90.56 175 THR A CA 1
ATOM 1415 C C . THR A 1 175 ? 17.350 -7.943 -24.814 1.00 90.56 175 THR A C 1
ATOM 1417 O O . THR A 1 175 ? 18.407 -8.339 -25.309 1.00 90.56 175 THR A O 1
ATOM 1420 N N . THR A 1 176 ? 17.228 -6.755 -24.218 1.00 90.62 176 THR A N 1
ATOM 1421 C CA . THR A 1 176 ? 18.338 -5.807 -24.064 1.00 90.62 176 THR A CA 1
ATOM 1422 C C . THR A 1 176 ? 18.935 -5.832 -22.661 1.00 90.62 176 THR A C 1
ATOM 1424 O O . THR A 1 176 ? 20.097 -5.466 -22.494 1.00 90.62 176 THR A O 1
ATOM 1427 N N . GLY A 1 177 ? 18.177 -6.315 -21.674 1.00 87.75 177 GLY A N 1
ATOM 1428 C CA . GLY A 1 177 ? 18.497 -6.200 -20.255 1.00 87.75 177 GLY A CA 1
ATOM 1429 C C . GLY A 1 177 ? 18.249 -4.798 -19.697 1.00 87.75 177 GLY A C 1
ATOM 1430 O O . GLY A 1 177 ? 18.680 -4.524 -18.580 1.00 87.75 177 GLY A O 1
ATOM 1431 N N . ASP A 1 178 ? 17.595 -3.914 -20.458 1.00 90.94 178 ASP A N 1
ATOM 1432 C CA . ASP A 1 178 ? 17.357 -2.537 -20.037 1.00 90.94 178 ASP A CA 1
ATOM 1433 C C . ASP A 1 178 ? 16.207 -2.461 -19.029 1.00 90.94 178 ASP A C 1
ATOM 1435 O O . ASP A 1 178 ? 15.134 -3.050 -19.209 1.00 90.94 178 ASP A O 1
ATOM 1439 N N . GLU A 1 179 ? 16.419 -1.652 -17.995 1.00 93.62 179 GLU A N 1
ATOM 1440 C CA . GLU A 1 179 ? 15.415 -1.303 -17.000 1.00 93.62 179 GLU A CA 1
ATOM 1441 C C . GLU A 1 179 ? 15.122 0.195 -17.038 1.00 93.62 179 GLU A C 1
ATOM 1443 O O . GLU A 1 179 ? 16.011 1.034 -17.168 1.00 93.62 179 GLU A O 1
ATOM 1448 N N . SER A 1 180 ? 13.844 0.533 -16.912 1.00 94.25 180 SER A N 1
ATOM 1449 C CA . SER A 1 180 ? 13.383 1.914 -16.784 1.00 94.25 180 SER A CA 1
ATOM 1450 C C . SER A 1 180 ? 12.302 1.989 -15.723 1.00 94.25 180 SER A C 1
ATOM 1452 O O . SER A 1 180 ? 11.486 1.074 -15.600 1.00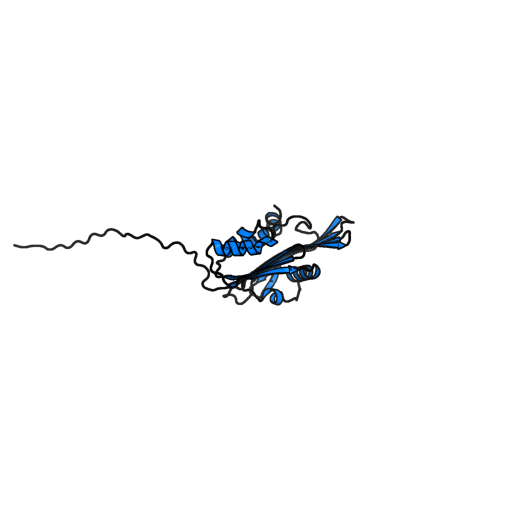 94.25 180 SER A O 1
ATOM 1454 N N . GLY A 1 181 ? 12.269 3.073 -14.961 1.00 94.88 181 GLY A N 1
ATOM 1455 C CA . GLY A 1 181 ? 11.303 3.229 -13.892 1.00 94.88 181 GLY A CA 1
ATOM 1456 C C . GLY A 1 181 ? 11.116 4.664 -13.441 1.00 94.88 181 GLY A C 1
ATOM 1457 O O . GLY A 1 181 ? 11.943 5.538 -13.692 1.00 94.88 181 GLY A O 1
ATOM 1458 N N . TYR A 1 182 ? 10.000 4.879 -12.752 1.00 96.25 182 TYR A N 1
ATOM 1459 C CA . TYR A 1 182 ? 9.683 6.139 -12.104 1.00 96.25 182 TYR A CA 1
ATOM 1460 C C . TYR A 1 182 ? 9.475 5.893 -10.620 1.00 96.25 182 TYR A C 1
ATOM 1462 O O . TYR A 1 182 ? 8.532 5.204 -10.232 1.00 96.25 182 TYR A O 1
ATOM 1470 N N . PHE A 1 183 ? 10.339 6.468 -9.795 1.00 96.50 183 PHE A N 1
ATOM 1471 C CA . PHE A 1 183 ? 10.288 6.372 -8.345 1.00 96.50 183 PHE A CA 1
ATOM 1472 C C . PHE A 1 183 ? 9.885 7.717 -7.733 1.00 96.50 183 PHE A C 1
ATOM 1474 O O . PHE A 1 183 ? 10.375 8.767 -8.156 1.00 96.50 183 PHE A O 1
ATOM 1481 N N . ALA A 1 184 ? 9.036 7.688 -6.703 1.00 96.19 184 ALA A N 1
ATOM 1482 C CA . ALA A 1 184 ? 8.679 8.883 -5.950 1.00 96.19 184 ALA A CA 1
ATOM 1483 C C . ALA A 1 184 ? 8.417 8.626 -4.459 1.00 96.19 184 ALA A C 1
ATOM 1485 O O . ALA A 1 184 ? 7.801 7.632 -4.071 1.00 96.19 184 ALA A O 1
ATOM 1486 N N . ILE A 1 185 ? 8.815 9.606 -3.643 1.00 95.81 185 ILE A N 1
ATOM 1487 C CA . ILE A 1 185 ? 8.344 9.816 -2.266 1.00 95.81 185 ILE A CA 1
ATOM 1488 C C . ILE A 1 185 ? 7.504 11.086 -2.288 1.00 95.81 185 ILE A C 1
ATOM 1490 O O . ILE A 1 185 ? 7.996 12.145 -2.689 1.00 95.81 185 ILE A O 1
ATOM 1494 N N . ARG A 1 186 ? 6.246 10.998 -1.861 1.00 93.38 186 ARG A N 1
ATOM 1495 C CA . ARG A 1 186 ? 5.299 12.111 -1.898 1.00 93.38 186 ARG A CA 1
ATOM 1496 C C . ARG A 1 186 ? 4.529 12.227 -0.596 1.00 93.38 186 ARG A C 1
ATOM 1498 O O . ARG A 1 186 ? 4.182 11.232 0.040 1.00 93.38 186 ARG A O 1
ATOM 1505 N N . THR A 1 187 ? 4.223 13.458 -0.226 1.00 91.31 187 THR A N 1
ATOM 1506 C CA . THR A 1 187 ? 3.331 13.778 0.889 1.00 91.31 187 THR A CA 1
ATOM 1507 C C . THR A 1 187 ? 2.588 15.063 0.581 1.00 91.31 187 THR A C 1
ATOM 1509 O O . THR A 1 187 ? 3.014 15.807 -0.297 1.00 91.31 187 THR A O 1
ATOM 1512 N N . ASN A 1 188 ? 1.478 15.339 1.253 1.00 85.69 188 ASN A N 1
ATOM 1513 C CA . ASN A 1 188 ? 0.804 16.621 1.103 1.00 85.69 188 ASN A CA 1
ATOM 1514 C C . ASN A 1 188 ? 1.012 17.533 2.313 1.00 85.69 188 ASN A C 1
ATOM 1516 O O . ASN A 1 188 ? 1.146 17.080 3.451 1.00 85.69 188 ASN A O 1
ATOM 1520 N N . ARG A 1 189 ? 1.021 18.842 2.051 1.00 73.12 189 ARG A N 1
ATOM 1521 C CA . ARG A 1 189 ? 1.009 19.869 3.099 1.00 73.12 189 ARG A CA 1
ATOM 1522 C C . ARG A 1 189 ? -0.420 20.151 3.552 1.00 73.12 189 ARG A C 1
ATOM 1524 O O . ARG A 1 189 ? -1.390 19.620 3.012 1.00 73.12 189 ARG A O 1
ATOM 1531 N N . ASP A 1 190 ? -0.548 21.042 4.532 1.00 70.12 190 ASP A N 1
ATOM 1532 C CA . ASP A 1 190 ? -1.835 21.490 5.075 1.00 70.12 190 ASP A CA 1
ATOM 1533 C C . ASP A 1 190 ? -2.736 22.202 4.034 1.00 70.12 190 ASP A C 1
ATOM 1535 O O . ASP A 1 190 ? -3.873 22.540 4.342 1.00 70.12 190 ASP A O 1
ATOM 1539 N N . ASP A 1 191 ? -2.259 22.442 2.807 1.00 68.31 191 ASP A N 1
ATOM 1540 C CA . ASP A 1 191 ? -3.038 22.980 1.683 1.00 68.31 191 ASP A CA 1
ATOM 1541 C C . ASP A 1 191 ? -3.682 21.893 0.798 1.00 68.31 191 ASP A C 1
ATOM 1543 O O . ASP A 1 191 ? -4.433 22.210 -0.126 1.00 68.31 191 ASP A O 1
ATOM 1547 N N . GLY A 1 192 ? -3.421 20.614 1.092 1.00 71.19 192 GLY A N 1
ATOM 1548 C CA . GLY A 1 192 ? -3.987 19.470 0.384 1.00 71.19 192 GLY A CA 1
ATOM 1549 C C . GLY A 1 192 ? -3.243 19.066 -0.893 1.00 71.19 192 GLY A C 1
ATOM 1550 O O . GLY A 1 192 ? -3.584 18.029 -1.462 1.00 71.19 192 GLY A O 1
ATOM 1551 N N . TYR A 1 193 ? -2.227 19.815 -1.337 1.00 77.75 193 TYR A N 1
ATOM 1552 C CA . TYR A 1 193 ? -1.478 19.485 -2.553 1.00 77.75 193 TYR A CA 1
ATOM 1553 C C . TYR A 1 193 ? -0.388 18.447 -2.282 1.00 77.75 193 TYR A C 1
ATOM 1555 O O . TYR A 1 193 ? 0.359 18.557 -1.313 1.00 77.75 193 TYR A O 1
ATOM 1563 N N . LEU A 1 194 ? -0.284 17.444 -3.159 1.00 85.75 194 LEU A N 1
ATOM 1564 C CA . LEU A 1 194 ? 0.769 16.429 -3.108 1.00 85.75 194 LEU A CA 1
ATOM 1565 C C . LEU A 1 194 ? 2.096 16.972 -3.638 1.00 85.75 194 LEU A C 1
ATOM 1567 O O . LEU A 1 194 ? 2.265 17.153 -4.847 1.00 85.75 194 LEU A O 1
ATOM 1571 N N . ASP A 1 195 ? 3.050 17.121 -2.732 1.00 87.75 195 ASP A N 1
ATOM 1572 C CA . ASP A 1 195 ? 4.431 17.471 -3.013 1.00 87.75 195 ASP A CA 1
ATOM 1573 C C . ASP A 1 195 ? 5.290 16.236 -3.258 1.00 87.75 195 ASP A C 1
ATOM 1575 O O . ASP A 1 195 ? 5.091 15.170 -2.671 1.00 87.75 195 ASP A O 1
ATOM 1579 N N . ASN A 1 196 ? 6.316 16.419 -4.082 1.00 91.00 196 ASN A N 1
ATOM 1580 C CA . ASN A 1 196 ? 7.375 15.440 -4.260 1.00 91.00 196 ASN A CA 1
ATOM 1581 C C . ASN A 1 196 ? 8.521 15.753 -3.292 1.00 91.00 196 ASN A C 1
ATOM 1583 O O . ASN A 1 196 ? 9.094 16.841 -3.346 1.00 91.00 196 ASN A O 1
ATOM 1587 N N . ILE A 1 197 ? 8.867 14.794 -2.436 1.00 92.00 197 ILE A N 1
ATOM 1588 C CA . ILE A 1 197 ? 10.057 14.850 -1.577 1.00 92.00 197 ILE A CA 1
ATOM 1589 C C . ILE A 1 197 ? 11.272 14.357 -2.371 1.00 92.00 197 ILE A C 1
ATOM 1591 O O . ILE A 1 197 ? 12.314 15.007 -2.390 1.00 92.00 197 ILE A O 1
ATOM 1595 N N . VAL A 1 198 ? 11.113 13.232 -3.073 1.00 93.25 198 VAL A N 1
ATOM 1596 C CA . VAL A 1 198 ? 12.132 12.622 -3.938 1.00 93.25 198 VAL A CA 1
ATOM 1597 C C . VAL A 1 198 ? 11.473 12.155 -5.225 1.00 93.25 198 VAL A C 1
ATOM 1599 O O . VAL A 1 198 ? 10.362 11.627 -5.183 1.00 93.25 198 VAL A O 1
ATOM 1602 N N . ILE A 1 199 ? 12.176 12.322 -6.347 1.00 94.75 199 ILE A N 1
ATOM 1603 C CA . ILE A 1 199 ? 11.832 11.727 -7.641 1.00 94.75 199 ILE A CA 1
ATOM 1604 C C . ILE A 1 199 ? 13.081 11.132 -8.293 1.00 94.75 199 ILE A C 1
ATOM 1606 O O . ILE A 1 199 ? 14.165 11.705 -8.181 1.00 94.75 199 ILE A O 1
ATOM 1610 N N . SER A 1 200 ? 12.911 10.018 -8.998 1.00 93.62 200 SER A N 1
ATOM 1611 C CA . SER A 1 200 ? 13.889 9.477 -9.946 1.00 93.62 200 SER A CA 1
ATOM 1612 C C . SER A 1 200 ? 13.141 8.975 -11.178 1.00 93.62 200 SER A C 1
ATOM 1614 O O . SER A 1 200 ? 12.132 8.290 -11.036 1.00 93.62 200 SER A O 1
ATOM 1616 N N . ASP A 1 201 ? 13.607 9.347 -12.368 1.00 90.44 201 ASP A N 1
ATOM 1617 C CA . ASP A 1 201 ? 12.984 9.023 -13.659 1.00 90.44 201 ASP A CA 1
ATOM 1618 C C . ASP A 1 201 ? 14.069 8.540 -14.626 1.00 90.44 201 ASP A C 1
ATOM 1620 O O . ASP A 1 201 ? 14.532 9.260 -15.514 1.00 90.44 201 ASP A O 1
ATOM 1624 N N . SER A 1 202 ? 14.586 7.352 -14.335 1.00 88.38 202 SER A N 1
ATOM 1625 C CA . SER A 1 202 ? 15.621 6.689 -15.121 1.00 88.38 202 SER A CA 1
ATOM 1626 C C . SER A 1 202 ? 15.644 5.209 -14.755 1.00 88.38 202 SER A C 1
ATOM 1628 O O . SER A 1 202 ? 14.743 4.467 -15.138 1.00 88.38 202 SER A O 1
ATOM 1630 N N . GLU A 1 203 ? 16.643 4.782 -13.994 1.00 90.00 203 GLU A N 1
ATOM 1631 C CA . GLU A 1 203 ? 16.773 3.420 -13.506 1.00 90.00 203 GLU A CA 1
ATOM 1632 C C . GLU A 1 203 ? 15.898 3.219 -12.256 1.00 90.00 203 GLU A C 1
ATOM 1634 O O . GLU A 1 203 ? 15.769 4.133 -11.427 1.00 90.00 203 GLU A O 1
ATOM 1639 N N . PRO A 1 204 ? 15.288 2.031 -12.112 1.00 91.19 204 PRO A N 1
ATOM 1640 C CA . PRO A 1 204 ? 14.651 1.584 -10.881 1.00 91.19 204 PRO A CA 1
ATOM 1641 C C . PRO A 1 204 ? 15.517 1.825 -9.638 1.00 91.19 204 PRO A C 1
ATOM 1643 O O . PRO A 1 204 ? 16.665 1.398 -9.571 1.00 91.19 204 PRO A O 1
ATOM 1646 N N . VAL A 1 205 ? 14.948 2.495 -8.633 1.00 93.25 205 VAL A N 1
ATOM 1647 C CA . VAL A 1 205 ? 15.581 2.669 -7.314 1.00 93.25 205 VAL A CA 1
ATOM 1648 C C . VAL A 1 205 ? 15.513 1.366 -6.520 1.00 93.25 205 VAL A C 1
ATOM 1650 O O . VAL A 1 205 ? 16.463 0.969 -5.855 1.00 93.25 205 VAL A O 1
ATOM 1653 N N . LEU A 1 206 ? 14.367 0.694 -6.589 1.00 92.94 206 LEU A N 1
ATOM 1654 C CA . LEU A 1 206 ? 14.165 -0.647 -6.063 1.00 92.94 206 LEU A CA 1
ATOM 1655 C C . LEU A 1 206 ? 14.340 -1.668 -7.191 1.00 92.94 206 LEU A C 1
ATOM 1657 O O . LEU A 1 206 ? 13.917 -1.378 -8.313 1.00 92.94 206 LEU A O 1
ATOM 1661 N N . PRO A 1 207 ? 14.887 -2.865 -6.915 1.00 90.38 207 PRO A N 1
ATOM 1662 C CA . PRO A 1 207 ? 14.971 -3.928 -7.910 1.00 90.38 207 PRO A CA 1
ATOM 1663 C C . PRO A 1 207 ? 13.613 -4.209 -8.566 1.00 90.38 207 PRO A C 1
ATOM 1665 O O . PRO A 1 207 ? 12.614 -4.363 -7.868 1.00 90.38 207 PRO A O 1
ATOM 1668 N N . SER A 1 208 ? 13.587 -4.322 -9.898 1.00 88.44 208 SER A N 1
ATOM 1669 C CA . SER A 1 208 ? 12.387 -4.706 -10.665 1.00 88.44 208 SER A CA 1
ATOM 1670 C C . SER A 1 208 ? 11.923 -6.140 -10.379 1.00 88.44 208 SER A C 1
ATOM 1672 O O . SER A 1 208 ? 10.788 -6.500 -10.670 1.00 88.44 208 SER A O 1
ATOM 1674 N N . PHE A 1 209 ? 12.817 -6.965 -9.831 1.00 84.81 209 PHE A N 1
ATOM 1675 C CA . PHE A 1 209 ? 12.555 -8.341 -9.436 1.00 84.81 209 PHE A CA 1
ATOM 1676 C C . PHE A 1 209 ? 13.138 -8.605 -8.051 1.00 84.81 209 PHE A C 1
ATOM 1678 O O . PHE A 1 209 ? 14.274 -8.227 -7.761 1.00 84.81 209 PHE A O 1
ATOM 1685 N N . GLY A 1 210 ? 12.392 -9.329 -7.223 1.00 80.81 210 GLY A N 1
ATOM 1686 C CA . GLY A 1 210 ? 12.826 -9.735 -5.890 1.00 80.81 210 GLY A CA 1
ATOM 1687 C C . GLY A 1 210 ? 11.736 -9.531 -4.847 1.00 80.81 210 GLY A C 1
ATOM 1688 O O . GLY A 1 210 ? 10.635 -9.087 -5.157 1.00 80.81 210 GLY A O 1
ATOM 1689 N N . CYS A 1 211 ? 12.052 -9.878 -3.603 1.00 80.88 211 CYS A N 1
ATOM 1690 C CA . CYS A 1 211 ? 11.146 -9.684 -2.478 1.00 80.88 211 CYS A CA 1
ATOM 1691 C C . CYS A 1 211 ? 11.373 -8.290 -1.888 1.00 80.88 211 CYS A C 1
ATOM 1693 O O . CYS A 1 211 ? 12.340 -8.085 -1.154 1.00 80.88 211 CYS A O 1
ATOM 1695 N N . ILE A 1 212 ? 10.493 -7.345 -2.210 1.00 90.81 212 ILE A N 1
ATOM 1696 C CA . ILE A 1 212 ? 10.497 -6.011 -1.609 1.00 90.81 212 ILE A CA 1
ATOM 1697 C C . ILE A 1 212 ? 9.650 -6.047 -0.332 1.00 90.81 212 ILE A C 1
ATOM 1699 O O . ILE A 1 212 ? 8.481 -6.425 -0.369 1.00 90.81 212 ILE A O 1
ATOM 1703 N N . ASP A 1 213 ? 10.210 -5.639 0.812 1.00 92.62 213 ASP A N 1
ATOM 1704 C CA . ASP A 1 213 ? 9.462 -5.558 2.079 1.00 92.62 213 ASP A CA 1
ATOM 1705 C C . ASP A 1 213 ? 8.512 -4.341 2.089 1.00 92.62 213 ASP A C 1
ATOM 1707 O O . ASP A 1 213 ? 8.760 -3.320 2.740 1.00 92.62 213 ASP A O 1
ATOM 1711 N N . MET A 1 214 ? 7.404 -4.441 1.345 1.00 94.56 214 MET A N 1
ATOM 1712 C CA . MET A 1 214 ? 6.409 -3.370 1.210 1.00 94.56 214 MET A CA 1
ATOM 1713 C C . MET A 1 214 ? 5.728 -3.020 2.533 1.00 94.56 214 MET A C 1
ATOM 1715 O O . MET A 1 214 ? 5.380 -1.860 2.763 1.00 94.56 214 MET A O 1
ATOM 1719 N N . LEU A 1 215 ? 5.568 -3.996 3.430 1.00 94.25 215 LEU A N 1
ATOM 1720 C CA . LEU A 1 215 ? 5.052 -3.753 4.777 1.00 94.25 215 LEU A CA 1
ATOM 1721 C C . LEU A 1 215 ? 6.072 -3.014 5.642 1.00 94.25 215 LEU A C 1
ATOM 1723 O O . LEU A 1 215 ? 5.687 -2.123 6.395 1.00 94.25 215 LEU A O 1
ATOM 1727 N N . GLY A 1 216 ? 7.362 -3.317 5.498 1.00 94.62 216 GLY A N 1
ATOM 1728 C CA . GLY A 1 216 ? 8.451 -2.554 6.097 1.00 94.62 216 GLY A CA 1
ATOM 1729 C C . GLY A 1 216 ? 8.442 -1.096 5.640 1.00 94.62 216 GLY A C 1
ATOM 1730 O O . GLY A 1 216 ? 8.535 -0.196 6.480 1.00 94.62 216 GLY A O 1
ATOM 1731 N N . ILE A 1 217 ? 8.260 -0.846 4.339 1.00 95.81 217 ILE A N 1
ATOM 1732 C CA . ILE A 1 217 ? 8.104 0.516 3.803 1.00 95.81 217 ILE A CA 1
ATOM 1733 C C . ILE A 1 217 ? 6.868 1.186 4.416 1.00 95.81 217 ILE A C 1
ATOM 1735 O O . ILE A 1 217 ? 6.975 2.292 4.945 1.00 95.81 217 ILE A O 1
ATOM 1739 N N . LEU A 1 218 ? 5.710 0.516 4.405 1.00 96.25 218 LEU A N 1
ATOM 1740 C CA . LEU A 1 218 ? 4.461 1.054 4.950 1.00 96.25 218 LEU A CA 1
ATOM 1741 C C . LEU A 1 218 ? 4.566 1.385 6.449 1.00 96.25 218 LEU A C 1
ATOM 1743 O O . LEU A 1 218 ? 4.073 2.423 6.886 1.00 96.25 218 LEU A O 1
ATOM 1747 N N . LEU A 1 219 ? 5.227 0.534 7.236 1.00 95.25 219 LEU A N 1
ATOM 1748 C CA . LEU A 1 219 ? 5.420 0.719 8.675 1.00 95.25 219 LEU A CA 1
ATOM 1749 C C . LEU A 1 219 ? 6.253 1.970 8.993 1.00 95.25 219 LEU A C 1
ATOM 1751 O O . LEU A 1 219 ? 6.035 2.615 10.016 1.00 95.25 219 LEU A O 1
ATOM 1755 N N . ASN A 1 220 ? 7.193 2.319 8.113 1.00 95.31 220 ASN A N 1
ATOM 1756 C CA . ASN A 1 220 ? 8.124 3.434 8.294 1.00 95.31 220 ASN A CA 1
ATOM 1757 C C . ASN A 1 220 ? 7.771 4.664 7.440 1.00 95.31 220 ASN A C 1
ATOM 1759 O O . ASN A 1 220 ? 8.535 5.633 7.425 1.00 95.31 220 ASN A O 1
ATOM 1763 N N . ILE A 1 221 ? 6.625 4.646 6.753 1.00 95.44 221 ILE A N 1
ATOM 1764 C CA . ILE A 1 221 ? 6.268 5.582 5.676 1.00 95.44 221 ILE A CA 1
ATOM 1765 C C . ILE A 1 221 ? 6.290 7.061 6.091 1.00 95.44 221 ILE A C 1
ATOM 1767 O O . ILE A 1 221 ? 6.599 7.924 5.277 1.00 95.44 221 ILE A O 1
ATOM 1771 N N . ASP A 1 222 ? 6.022 7.363 7.363 1.00 92.50 222 ASP A N 1
ATOM 1772 C CA . ASP A 1 222 ? 6.032 8.736 7.883 1.00 92.50 222 ASP A CA 1
ATOM 1773 C C . ASP A 1 222 ? 7.460 9.292 8.061 1.00 92.50 222 ASP A C 1
ATOM 1775 O O . ASP A 1 222 ? 7.670 10.504 8.075 1.00 92.50 222 ASP A O 1
ATOM 1779 N N . SER A 1 223 ? 8.450 8.409 8.227 1.00 93.12 223 SER A N 1
ATOM 1780 C CA . SER A 1 223 ? 9.838 8.757 8.576 1.00 93.12 223 SER A CA 1
ATOM 1781 C C . SER A 1 223 ? 10.796 8.764 7.385 1.00 93.12 223 SER A C 1
ATOM 1783 O O . SER A 1 223 ? 11.898 9.314 7.468 1.00 93.12 223 SER A O 1
ATOM 1785 N N . ILE A 1 224 ? 10.385 8.140 6.284 1.00 95.00 224 ILE A N 1
ATOM 1786 C CA . ILE A 1 224 ? 11.194 7.992 5.084 1.00 95.00 224 ILE A CA 1
ATOM 1787 C C . ILE A 1 224 ? 11.155 9.296 4.282 1.00 95.00 224 ILE A C 1
ATOM 1789 O O . ILE A 1 224 ? 10.092 9.795 3.924 1.00 95.00 224 ILE A O 1
ATOM 1793 N N . GLN A 1 225 ? 12.334 9.839 4.000 1.00 94.00 225 GLN A N 1
ATOM 1794 C CA . GLN A 1 225 ? 12.542 11.096 3.282 1.00 94.00 225 GLN A CA 1
ATOM 1795 C C . GLN A 1 225 ? 13.611 10.975 2.184 1.00 94.00 225 GLN A C 1
ATOM 1797 O O . GLN A 1 225 ? 13.737 11.883 1.366 1.00 94.00 225 GLN A O 1
ATOM 1802 N N . THR A 1 226 ? 14.389 9.886 2.151 1.00 94.69 226 THR A N 1
ATOM 1803 C CA . THR A 1 226 ? 15.467 9.680 1.170 1.00 94.69 226 THR A CA 1
ATOM 1804 C C . THR A 1 226 ? 15.443 8.281 0.555 1.00 94.69 226 THR A C 1
ATOM 1806 O O . THR A 1 226 ? 14.832 7.356 1.096 1.00 94.69 226 THR A O 1
ATOM 1809 N N . VAL A 1 227 ? 16.144 8.126 -0.572 1.00 93.31 227 VAL A N 1
ATOM 1810 C CA . VAL A 1 227 ? 16.329 6.835 -1.253 1.00 93.31 227 VAL A CA 1
ATOM 1811 C C . VAL A 1 227 ? 17.072 5.838 -0.362 1.00 93.31 227 VAL A C 1
ATOM 1813 O O . VAL A 1 227 ? 16.624 4.707 -0.205 1.00 93.31 227 VAL A O 1
ATOM 1816 N N . GLU A 1 228 ? 18.146 6.263 0.308 1.00 93.50 228 GLU A N 1
ATOM 1817 C CA . GLU A 1 228 ? 18.981 5.357 1.107 1.00 93.50 228 GLU A CA 1
ATOM 1818 C C . GLU A 1 228 ? 18.226 4.767 2.307 1.00 93.50 228 GLU A C 1
ATOM 1820 O O . GLU A 1 228 ? 18.568 3.692 2.804 1.00 93.50 228 GLU A O 1
ATOM 1825 N N . GLN A 1 229 ? 17.216 5.475 2.826 1.00 94.25 229 GLN A N 1
ATOM 1826 C CA . GLN A 1 229 ? 16.345 4.941 3.874 1.00 94.25 229 GLN A CA 1
ATOM 1827 C C . GLN A 1 229 ? 15.454 3.821 3.337 1.00 94.25 229 GLN A C 1
ATOM 1829 O O . GLN A 1 229 ? 15.245 2.830 4.033 1.00 94.25 229 GLN A O 1
ATOM 1834 N N . ILE A 1 230 ? 14.959 3.965 2.109 1.00 93.19 230 ILE A N 1
ATOM 1835 C CA . ILE A 1 230 ? 14.103 2.969 1.465 1.00 93.19 230 ILE A CA 1
ATOM 1836 C C . ILE A 1 230 ? 14.893 1.715 1.165 1.00 93.19 230 ILE A C 1
ATOM 1838 O O . ILE A 1 230 ? 14.462 0.647 1.575 1.00 93.19 230 ILE A O 1
ATOM 1842 N N . GLU A 1 231 ? 16.059 1.832 0.533 1.00 91.69 231 GLU A N 1
ATOM 1843 C CA . GLU A 1 231 ? 16.893 0.675 0.191 1.00 91.69 231 GLU A CA 1
ATOM 1844 C C . GLU A 1 231 ? 17.213 -0.179 1.428 1.00 91.69 231 GLU A C 1
ATOM 1846 O O . GLU A 1 231 ? 17.106 -1.402 1.382 1.00 91.69 231 GLU A O 1
ATOM 1851 N N . LYS A 1 232 ? 17.508 0.462 2.570 1.00 92.38 232 LYS A N 1
ATOM 1852 C CA . LYS A 1 232 ? 17.776 -0.221 3.850 1.00 92.38 232 LYS A CA 1
ATOM 1853 C C . LYS A 1 232 ? 16.576 -0.960 4.439 1.00 92.38 232 LYS A C 1
ATOM 1855 O O . LYS A 1 232 ? 16.772 -1.868 5.243 1.00 92.38 232 LYS A O 1
ATOM 1860 N N . ILE A 1 233 ? 15.360 -0.512 4.144 1.00 91.31 233 ILE A N 1
ATOM 1861 C CA . ILE A 1 233 ? 14.122 -1.089 4.685 1.00 91.31 233 ILE A CA 1
ATOM 1862 C C . ILE A 1 233 ? 13.577 -2.157 3.737 1.00 91.31 233 ILE A C 1
ATOM 1864 O O . ILE A 1 233 ? 13.137 -3.212 4.187 1.00 91.31 233 ILE A O 1
ATOM 1868 N N . ALA A 1 234 ? 13.598 -1.856 2.442 1.00 86.56 234 ALA A N 1
ATOM 1869 C CA . ALA A 1 234 ? 12.964 -2.610 1.375 1.00 86.56 234 ALA A CA 1
ATOM 1870 C C . ALA A 1 234 ? 13.714 -3.898 1.021 1.00 86.56 234 ALA A C 1
ATOM 1872 O O . ALA A 1 234 ? 13.077 -4.882 0.653 1.00 86.56 234 ALA A O 1
ATOM 1873 N N . VAL A 1 235 ? 15.047 -3.888 1.130 1.00 77.25 235 VAL A N 1
ATOM 1874 C CA . VAL A 1 235 ? 15.916 -5.008 0.759 1.00 77.25 235 VAL A CA 1
ATOM 1875 C C . VAL A 1 235 ? 16.549 -5.576 2.029 1.00 77.25 235 VAL A C 1
ATOM 1877 O O . VAL A 1 235 ? 17.366 -4.917 2.672 1.00 77.25 235 VAL A O 1
ATOM 1880 N N . LYS A 1 236 ? 16.140 -6.790 2.409 1.00 62.12 236 LYS A N 1
ATOM 1881 C CA . LYS A 1 236 ? 16.696 -7.548 3.542 1.00 62.12 236 LYS A CA 1
ATOM 1882 C C . LYS A 1 236 ? 17.631 -8.653 3.071 1.00 62.12 236 LYS A C 1
ATOM 1884 O O . LYS A 1 236 ? 17.302 -9.308 2.059 1.00 62.12 236 LYS A O 1
#

Sequence (236 aa):
MNQKNFNNNITGTQKEDTPESTMQQGRDCFLSYRFEIMEDDNIYSVSFNGKLTDEETRKILESIQNCLYEKIPDAIQMYLYQNNLAYSGFVSTKKPLEHSKVMELAGSLLYPGSNSSLDSYFRNADTCYVIADHQKWISENCCKGCYFAVKIAHPIDKGLYQYHIIGQTFNYDETTGDESGYFAIRTNRDDGYLDNIVISDSEPVLPSFGCIDMLGILLNIDSIQTVEQIEKIAVK

Radius of gyration: 24.94 Å; Cα contacts (8 Å, |Δi|>4): 452; chains: 1; bounding box: 37×37×117 Å

Foldseek 3Di:
DDDDDDDDDDDDDDPDDDDDDPPPDFAPDWWKEKEWEADDFKIKIKIKTFRHDPVLVLVLLVQCLPPDPNCSLVSSVVSCVVVVTDIGDIDIDMDTDDPVVVVVVCVCQFDPPNPPPPCVVPVPTQKYWYWYDDKDDPDPFKMKDKTKIWIWHNDPVLNAIKIWMWMKIKMAGNVVRDIWMWTFTWIDDSVRDIDTLDIDGGHDLDDPDDQFSSSQCNSCRVPDRDSVVRCVRGPD

Solvent-accessible surface area (backbone atoms only — not comparable to full-atom values): 13630 Å² total; per-residue (Å²): 136,86,88,79,93,78,89,79,91,81,88,86,76,86,85,78,85,81,75,76,78,84,69,78,79,44,44,96,56,77,39,36,39,33,40,38,40,34,41,83,56,29,32,44,36,32,35,31,36,30,28,62,36,73,66,56,50,49,49,52,52,60,71,40,55,86,47,58,73,92,47,37,55,59,49,51,54,48,50,38,58,76,69,70,53,59,66,45,78,75,44,73,49,78,42,82,44,52,71,69,59,56,51,49,50,48,45,41,71,56,47,85,86,46,79,63,59,61,60,78,81,51,70,88,36,42,29,37,40,37,38,36,52,39,70,43,73,81,48,101,48,32,39,39,34,38,39,37,26,36,42,36,39,48,50,86,90,66,84,50,66,42,44,35,37,40,37,34,39,38,38,37,32,67,86,80,68,49,61,36,18,44,34,26,34,34,38,41,53,100,84,63,52,79,42,76,73,40,76,44,82,44,62,56,86,59,76,93,70,79,80,65,35,53,54,49,43,49,74,42,45,92,76,59,73,54,69,74,57,45,53,66,49,27,55,128

Nearest PDB structures (foldseek):
  3a76-assembly1_A  TM=4.044E-01  e=9.003E-01  Sphingomonas paucimobilis
  2bo9-assembly1_D  TM=2.300E-01  e=5.626E-01  Homo sapiens
  5kvb-assembly1_A  TM=2.530E-01  e=5.966E-01  Novosphingobium barchaimii LL02
  7t5q-assembly1_I  TM=2.460E-01  e=5.567E+00  Homo sapiens